Protein AF-0000000077137648 (afdb_homodimer)

Radius of gyration: 41.04 Å; Cα contacts (8 Å, |Δi|>4): 271; chains: 2; bounding box: 39×159×98 Å

InterPro domains:
  IPR019534 Protein of unknown function DUF2452 [PF10504] (13-132)
  IPR019534 Protein of unknown function DUF2452 [PTHR14553] (13-129)

Organism: Leptospira biflexa serovar Patoc (strain Patoc 1 / ATCC 23582 / Paris) (NCBI:txid456481)

Nearest PDB structures (foldseek):
  1yu3-assembly1_A  TM=6.333E-01  e=2.698E+00  Bordetella phage BIP-1
  1yu2-assembly1_A  TM=5.858E-01  e=2.228E+00  Bordetella phage BMP-1
  5oaf-assembly1_F  TM=3.088E-01  e=3.483E+00  Homo sapiens
  5oaf-assembly1_F  TM=3.096E-01  e=4.527E+00  Homo sapiens

Secondary structure (DSSP, 8-state):
------------------S----HHHHHHHHHHHHHHHHHHHHHHHHHHHHHHHHHHHHHHHHHHHHHHHHHHHHSB-SS---BT-EEEEEEETTEEEEESS-TGGGTT--SS-EEEEEEE-TTS-EEEE---S----/----------------S-S----HHHHHHHHHHHHHHHHHHHHHHHHHHHHHHHHHHHHHHHHHHHHHHHHHHHHSB-SS---BT-EEEEEEETTEEEEESS-TGGGTT--SS-EEEEEEE-TTS-EEEE---S----

Structure (mmCIF, N/CA/C/O backbone):
data_AF-0000000077137648-model_v1
#
loop_
_entity.id
_entity.type
_entity.pdbx_description
1 polymer 'DUF2452 domain-containing protein'
#
loop_
_atom_site.group_PDB
_atom_site.id
_atom_site.type_symbol
_atom_site.label_atom_id
_atom_site.label_alt_id
_atom_site.label_comp_id
_atom_site.label_asym_id
_atom_site.label_entity_id
_atom_site.label_seq_id
_atom_site.pdbx_PDB_ins_code
_atom_site.Cartn_x
_atom_site.Cartn_y
_atom_site.Cartn_z
_atom_site.occupancy
_atom_site.B_iso_or_equiv
_atom_site.auth_seq_id
_atom_site.auth_comp_id
_atom_site.auth_asym_id
_atom_site.auth_atom_id
_atom_site.pdbx_PDB_model_num
ATOM 1 N N . MET A 1 1 ? -14.602 -81.938 -50.812 1 33.62 1 MET A N 1
ATOM 2 C CA . MET A 1 1 ? -14.93 -80.5 -51.031 1 33.62 1 MET A CA 1
ATOM 3 C C . MET A 1 1 ? -14.031 -79.625 -50.188 1 33.62 1 MET A C 1
ATOM 5 O O . MET A 1 1 ? -13.828 -79.875 -49 1 33.62 1 MET A O 1
ATOM 9 N N . GLU A 1 2 ? -13.047 -78.875 -50.875 1 38.03 2 GLU A N 1
ATOM 10 C CA . GLU A 1 2 ? -11.938 -78.062 -50.469 1 38.03 2 GLU A CA 1
ATOM 11 C C . GLU A 1 2 ? -12.414 -76.875 -49.625 1 38.03 2 GLU A C 1
ATOM 13 O O . GLU A 1 2 ? -13.43 -76.25 -49.906 1 38.03 2 GLU A O 1
ATOM 18 N N . ASP A 1 3 ? -12.25 -77 -48.312 1 39.81 3 ASP A N 1
ATOM 19 C CA . ASP A 1 3 ? -12.672 -76 -47.312 1 39.81 3 ASP A CA 1
ATOM 20 C C . ASP A 1 3 ? -12.164 -74.625 -47.656 1 39.81 3 ASP A C 1
ATOM 22 O O . ASP A 1 3 ? -10.969 -74.438 -47.906 1 39.81 3 ASP A O 1
ATOM 26 N N . PRO A 1 4 ? -13.016 -73.75 -48.312 1 42.66 4 PRO A N 1
ATOM 27 C CA . PRO A 1 4 ? -12.555 -72.438 -48.75 1 42.66 4 PRO A CA 1
ATOM 28 C C . PRO A 1 4 ? -11.883 -71.625 -47.625 1 42.66 4 PRO A C 1
ATOM 30 O O . PRO A 1 4 ? -12.32 -71.688 -46.469 1 42.66 4 PRO A O 1
ATOM 33 N N . THR A 1 5 ? -10.484 -71.562 -47.594 1 41.56 5 THR A N 1
ATOM 34 C CA . THR A 1 5 ? -9.594 -70.812 -46.75 1 41.56 5 THR A CA 1
ATOM 35 C C . THR A 1 5 ? -10.07 -69.312 -46.656 1 41.56 5 THR A C 1
ATOM 37 O O . THR A 1 5 ? -10.195 -68.625 -47.688 1 41.56 5 THR A O 1
ATOM 40 N N . ILE A 1 6 ? -11.062 -69.062 -45.781 1 44.31 6 ILE A N 1
ATOM 41 C CA . ILE A 1 6 ? -11.539 -67.688 -45.5 1 44.31 6 ILE A CA 1
ATOM 42 C C . ILE A 1 6 ? -10.344 -66.75 -45.344 1 44.31 6 ILE A C 1
ATOM 44 O O . ILE A 1 6 ? -9.469 -67 -44.5 1 44.31 6 ILE A O 1
ATOM 48 N N . PRO A 1 7 ? -9.883 -66.062 -46.438 1 39.88 7 PRO A N 1
ATOM 49 C CA . PRO A 1 7 ? -8.766 -65.125 -46.312 1 39.88 7 PRO A CA 1
ATOM 50 C C . PRO A 1 7 ? -8.977 -64.125 -45.156 1 39.88 7 PRO A C 1
ATOM 52 O O . PRO A 1 7 ? -10.094 -63.688 -44.938 1 39.88 7 PRO A O 1
ATOM 55 N N . HIS A 1 8 ? -8.484 -64.438 -43.969 1 37.66 8 HIS A N 1
ATOM 56 C CA . HIS A 1 8 ? -8.492 -63.5 -42.844 1 37.66 8 HIS A CA 1
ATOM 57 C C . HIS A 1 8 ? -7.918 -62.156 -43.281 1 37.66 8 HIS A C 1
ATOM 59 O O . HIS A 1 8 ? -6.73 -62.062 -43.594 1 37.66 8 HIS A O 1
ATOM 65 N N . HIS A 1 9 ? -8.625 -61.344 -44.094 1 36.28 9 HIS A N 1
ATOM 66 C CA . HIS A 1 9 ? -8.219 -59.969 -44.312 1 36.28 9 HIS A CA 1
ATOM 67 C C . HIS A 1 9 ? -7.859 -59.281 -43.031 1 36.28 9 HIS A C 1
ATOM 69 O O . HIS A 1 9 ? -8.695 -59.156 -42.125 1 36.28 9 HIS A O 1
ATOM 75 N N . SER A 1 10 ? -6.66 -59.594 -42.469 1 35.53 10 SER A N 1
ATOM 76 C CA . SER A 1 10 ? -6.09 -58.75 -41.438 1 35.53 10 SER A CA 1
ATOM 77 C C . SER A 1 10 ? -6.309 -57.281 -41.75 1 35.53 10 SER A C 1
ATOM 79 O O . SER A 1 10 ? -5.836 -56.781 -42.781 1 35.53 10 SER A O 1
ATOM 81 N N . LEU A 1 11 ? -7.559 -56.781 -41.625 1 33.69 11 LEU A N 1
ATOM 82 C CA . LEU A 1 11 ? -7.812 -55.344 -41.625 1 33.69 11 LEU A CA 1
ATOM 83 C C . LEU A 1 11 ? -6.719 -54.594 -40.875 1 33.69 11 LEU A C 1
ATOM 85 O O . LEU A 1 11 ? -6.625 -54.719 -39.656 1 33.69 11 LEU A O 1
ATOM 89 N N . THR A 1 12 ? -5.438 -54.656 -41.375 1 34.19 12 THR A N 1
ATOM 90 C CA . THR A 1 12 ? -4.465 -53.656 -40.906 1 34.19 12 THR A CA 1
ATOM 91 C C . THR A 1 12 ? -5.07 -52.25 -40.938 1 34.19 12 THR A C 1
ATOM 93 O O . THR A 1 12 ? -5.406 -51.719 -42 1 34.19 12 THR A O 1
ATOM 96 N N . TYR A 1 13 ? -6.133 -52 -40.281 1 34.03 13 TYR A N 1
ATOM 97 C CA . TYR A 1 13 ? -6.457 -50.594 -40.031 1 34.03 13 TYR A CA 1
ATOM 98 C C . TYR A 1 13 ? -5.191 -49.75 -39.938 1 34.03 13 TYR A C 1
ATOM 100 O O . TYR A 1 13 ? -4.316 -50.031 -39.125 1 34.03 13 TYR A O 1
ATOM 108 N N . GLY A 1 14 ? -4.57 -49.312 -41.031 1 36.59 14 GLY A N 1
ATOM 109 C CA . GLY A 1 14 ? -3.584 -48.25 -41.062 1 36.59 14 GLY A CA 1
ATOM 110 C C . GLY A 1 14 ? -3.836 -47.156 -40.062 1 36.59 14 GLY A C 1
ATOM 111 O O . GLY A 1 14 ? -4.891 -46.531 -40.062 1 36.59 14 GLY A O 1
ATOM 112 N N . THR A 1 15 ? -3.594 -47.375 -38.781 1 36.53 15 THR A N 1
ATOM 113 C CA . THR A 1 15 ? -3.475 -46.25 -37.875 1 36.53 15 THR A CA 1
ATOM 114 C C . THR A 1 15 ? -2.961 -45 -38.594 1 36.53 15 THR A C 1
ATOM 116 O O . THR A 1 15 ? -1.853 -45 -39.125 1 36.53 15 THR A O 1
ATOM 119 N N . SER A 1 16 ? -3.717 -44.312 -39.375 1 39.09 16 SER A N 1
ATOM 120 C CA . SER A 1 16 ? -3.512 -43 -40 1 39.09 16 SER A CA 1
ATOM 121 C C . SER A 1 16 ? -2.607 -42.125 -39.156 1 39.09 16 SER A C 1
ATOM 123 O O . SER A 1 16 ? -2.891 -41.875 -38 1 39.09 16 SER A O 1
ATOM 125 N N . ARG A 1 17 ? -1.379 -41.969 -39.375 1 40.66 17 ARG A N 1
ATOM 126 C CA . ARG A 1 17 ? -0.202 -41.156 -39.094 1 40.66 17 ARG A CA 1
ATOM 127 C C . ARG A 1 17 ? -0.58 -39.688 -38.906 1 40.66 17 ARG A C 1
ATOM 129 O O . ARG A 1 17 ? 0.286 -38.844 -38.656 1 40.66 17 ARG A O 1
ATOM 136 N N . LEU A 1 18 ? -1.59 -39.125 -39.562 1 37.47 18 LEU A N 1
ATOM 137 C CA . LEU A 1 18 ? -1.664 -37.688 -39.844 1 37.47 18 LEU A CA 1
ATOM 138 C C . LEU A 1 18 ? -1.925 -36.938 -38.562 1 37.47 18 LEU A C 1
ATOM 140 O O . LEU A 1 18 ? -2.281 -35.75 -38.594 1 37.47 18 LEU A O 1
ATOM 144 N N . ALA A 1 19 ? -2.441 -37.531 -37.562 1 44.5 19 ALA A N 1
ATOM 145 C CA . ALA A 1 19 ? -2.627 -36.531 -36.5 1 44.5 19 ALA A CA 1
ATOM 146 C C . ALA A 1 19 ? -1.38 -35.688 -36.344 1 44.5 19 ALA A C 1
ATOM 148 O O . ALA A 1 19 ? -0.267 -36.188 -36.219 1 44.5 19 ALA A O 1
ATOM 149 N N . PRO A 1 20 ? -1.271 -34.469 -36.938 1 46.22 20 PRO A N 1
ATOM 150 C CA . PRO A 1 20 ? -0.075 -33.625 -36.938 1 46.22 20 PRO A CA 1
ATOM 151 C C . PRO A 1 20 ? 0.674 -33.688 -35.594 1 46.22 20 PRO A C 1
ATOM 153 O O . PRO A 1 20 ? 0.071 -33.5 -34.531 1 46.22 20 PRO A O 1
ATOM 156 N N . ALA A 1 21 ? 1.525 -34.719 -35.312 1 52.03 21 ALA A N 1
ATOM 157 C CA . ALA A 1 21 ? 2.465 -34.781 -34.188 1 52.03 21 ALA A CA 1
ATOM 158 C C . ALA A 1 21 ? 2.951 -33.375 -33.812 1 52.03 21 ALA A C 1
ATOM 160 O O . ALA A 1 21 ? 3.455 -32.656 -34.688 1 52.03 21 ALA A O 1
ATOM 161 N N . ILE A 1 22 ? 2.141 -32.625 -33.094 1 58.16 22 ILE A N 1
ATOM 162 C CA . ILE A 1 22 ? 2.797 -31.406 -32.625 1 58.16 22 ILE A CA 1
ATOM 163 C C . ILE A 1 22 ? 4.305 -31.625 -32.531 1 58.16 22 ILE A C 1
ATOM 165 O O . ILE A 1 22 ? 4.766 -32.5 -31.812 1 58.16 22 ILE A O 1
ATOM 169 N N . SER A 1 23 ? 4.988 -31.25 -33.656 1 71.44 23 SER A N 1
ATOM 170 C CA . SER A 1 23 ? 6.441 -31.359 -33.75 1 71.44 23 SER A CA 1
ATOM 171 C C . SER A 1 23 ? 7.105 -30.859 -32.469 1 71.44 23 SER A C 1
ATOM 173 O O . SER A 1 23 ? 6.5 -30.094 -31.703 1 71.44 23 SER A O 1
ATOM 175 N N . LEU A 1 24 ? 8.078 -31.594 -32.031 1 75.31 24 LEU A N 1
ATOM 176 C CA . LEU A 1 24 ? 8.922 -31.156 -30.922 1 75.31 24 LEU A CA 1
ATOM 177 C C . LEU A 1 24 ? 9.164 -29.641 -31 1 75.31 24 LEU A C 1
ATOM 179 O O . LEU A 1 24 ? 9.219 -28.969 -29.984 1 75.31 24 LEU A O 1
ATOM 183 N N . VAL A 1 25 ? 9.219 -29.188 -32.219 1 76.81 25 VAL A N 1
ATOM 184 C CA . VAL A 1 25 ? 9.453 -27.766 -32.438 1 76.81 25 VAL A CA 1
ATOM 185 C C . VAL A 1 25 ? 8.203 -26.969 -32.062 1 76.81 25 VAL A C 1
ATOM 187 O O . VAL A 1 25 ? 8.297 -25.922 -31.406 1 76.81 25 VAL A O 1
ATOM 190 N N . ASP A 1 26 ? 7.051 -27.484 -32.469 1 82 26 ASP A N 1
ATOM 191 C CA . ASP 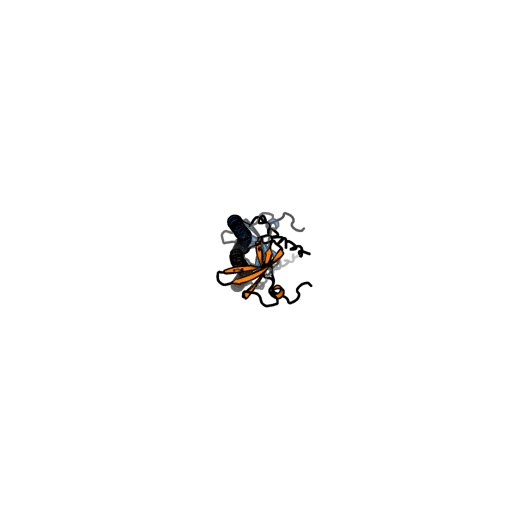A 1 26 ? 5.801 -26.797 -32.125 1 82 26 ASP A CA 1
ATOM 192 C C . ASP A 1 26 ? 5.566 -26.781 -30.625 1 82 26 ASP A C 1
ATOM 194 O O . ASP A 1 26 ? 5.121 -25.766 -30.062 1 82 26 ASP A O 1
ATOM 198 N N . ARG A 1 27 ? 5.922 -27.828 -30.031 1 81.31 27 ARG A N 1
ATOM 199 C CA . ARG A 1 27 ? 5.758 -27.922 -28.578 1 81.31 27 ARG A CA 1
ATOM 200 C C . ARG A 1 27 ? 6.699 -26.953 -27.859 1 81.31 27 ARG A C 1
ATOM 202 O O . ARG A 1 27 ? 6.305 -26.281 -26.906 1 81.31 27 ARG A O 1
ATOM 209 N N . ALA A 1 28 ? 7.938 -26.922 -28.328 1 84.75 28 ALA A N 1
ATOM 210 C CA . ALA A 1 28 ? 8.914 -26 -27.75 1 84.75 28 ALA A CA 1
ATOM 211 C C . ALA A 1 28 ? 8.438 -24.562 -27.875 1 84.75 28 ALA A C 1
ATOM 213 O O . ALA A 1 28 ? 8.586 -23.781 -26.938 1 84.75 28 ALA A O 1
ATOM 214 N N . LYS A 1 29 ? 7.887 -24.219 -28.984 1 86.69 29 LYS A N 1
ATOM 215 C CA . LYS A 1 29 ? 7.371 -22.875 -29.203 1 86.69 29 LYS A CA 1
ATOM 216 C C . LYS A 1 29 ? 6.203 -22.578 -28.266 1 86.69 29 LYS A C 1
ATOM 218 O O . LYS A 1 29 ? 6.09 -21.469 -27.734 1 86.69 29 LYS A O 1
ATOM 223 N N . GLU A 1 30 ? 5.316 -23.547 -28.125 1 84.69 30 GLU A N 1
ATOM 224 C CA . GLU A 1 30 ? 4.176 -23.375 -27.219 1 84.69 30 GLU A CA 1
ATOM 225 C C . GLU A 1 30 ? 4.629 -23.156 -25.781 1 84.69 30 GLU A C 1
ATOM 227 O O . GLU A 1 30 ? 4.086 -22.297 -25.094 1 84.69 30 GLU A O 1
ATOM 232 N N . ILE A 1 31 ? 5.602 -23.906 -25.375 1 87.19 31 ILE A N 1
ATOM 233 C CA . ILE A 1 31 ? 6.137 -23.766 -24.016 1 87.19 31 ILE A CA 1
ATOM 234 C C . ILE A 1 31 ? 6.75 -22.375 -23.844 1 87.19 31 ILE A C 1
ATOM 236 O O . ILE A 1 31 ? 6.539 -21.734 -22.828 1 87.19 31 ILE A O 1
ATOM 240 N N . GLU A 1 32 ? 7.48 -21.938 -24.812 1 90.69 32 GLU A N 1
ATOM 241 C CA . GLU A 1 32 ? 8.102 -20.609 -24.781 1 90.69 32 GLU A CA 1
ATOM 242 C C . GLU A 1 32 ? 7.047 -19.516 -24.672 1 90.69 32 GLU A C 1
ATOM 244 O O . GLU A 1 32 ? 7.195 -18.578 -23.891 1 90.69 32 GLU A O 1
ATOM 249 N N . LEU A 1 33 ? 6.035 -19.688 -25.484 1 90.25 33 LEU A N 1
ATOM 250 C CA . LEU A 1 33 ? 4.957 -18.703 -25.484 1 90.25 33 LEU A CA 1
ATOM 251 C C . LEU A 1 33 ? 4.23 -18.688 -24.141 1 90.25 33 LEU A C 1
ATOM 253 O O . LEU A 1 33 ? 3.865 -17.625 -23.625 1 90.25 33 LEU A O 1
ATOM 257 N N . ALA A 1 34 ? 4.039 -19.797 -23.547 1 92.5 34 ALA A N 1
ATOM 258 C CA . ALA A 1 34 ? 3.379 -19.906 -22.25 1 92.5 34 ALA A CA 1
ATOM 259 C C . ALA A 1 34 ? 4.215 -19.234 -21.156 1 92.5 34 ALA A C 1
ATOM 261 O O . ALA A 1 34 ? 3.688 -18.484 -20.344 1 92.5 34 ALA A O 1
ATOM 262 N N . GLU A 1 35 ? 5.496 -19.5 -21.203 1 92.69 35 GLU A N 1
ATOM 263 C CA . GLU A 1 35 ? 6.402 -18.875 -20.234 1 92.69 35 GLU A CA 1
ATOM 264 C C . GLU A 1 35 ? 6.395 -17.359 -20.375 1 92.69 35 GLU A C 1
ATOM 266 O O . GLU A 1 35 ? 6.371 -16.641 -19.375 1 92.69 35 GLU A O 1
ATOM 271 N N . GLU A 1 36 ? 6.426 -16.938 -21.578 1 95 36 GLU A N 1
ATOM 272 C CA . GLU A 1 36 ? 6.383 -15.5 -21.828 1 95 36 GLU A CA 1
ATOM 273 C C . GLU A 1 36 ? 5.082 -14.891 -21.312 1 95 36 GLU A C 1
ATOM 275 O O . GLU A 1 36 ? 5.082 -13.797 -20.734 1 95 36 GLU A O 1
ATOM 280 N N . SER A 1 37 ? 4.055 -15.602 -21.547 1 95.62 37 SER A N 1
ATOM 281 C CA . SER A 1 37 ? 2.752 -15.133 -21.078 1 95.62 37 SER A CA 1
ATOM 282 C C . SER A 1 37 ? 2.711 -15.016 -19.562 1 95.62 37 SER A C 1
ATOM 284 O O . SER A 1 37 ? 2.268 -14 -19.016 1 95.62 37 SER A O 1
ATOM 286 N N . VAL A 1 38 ? 3.195 -16.016 -18.875 1 96.19 38 VAL A N 1
ATOM 287 C CA . VAL A 1 38 ? 3.248 -16 -17.406 1 96.19 38 VAL A CA 1
ATOM 288 C C . VAL A 1 38 ? 4.105 -14.828 -16.938 1 96.19 38 VAL A C 1
ATOM 290 O O . VAL A 1 38 ? 3.701 -14.07 -16.047 1 96.19 38 VAL A O 1
ATOM 293 N N . LYS A 1 39 ? 5.199 -14.609 -17.547 1 95.81 39 LYS A N 1
ATOM 294 C CA . LYS A 1 39 ? 6.125 -13.555 -17.172 1 95.81 39 LYS A CA 1
ATOM 295 C C . LYS A 1 39 ? 5.5 -12.172 -17.375 1 95.81 39 LYS A C 1
ATOM 297 O O . LYS A 1 39 ? 5.637 -11.289 -16.516 1 95.81 39 LYS A O 1
ATOM 302 N N . LEU A 1 40 ? 4.824 -12.039 -18.5 1 96.94 40 LEU A N 1
ATOM 303 C CA . LEU A 1 40 ? 4.176 -10.773 -18.797 1 96.94 40 LEU A CA 1
ATOM 304 C C . LEU A 1 40 ? 3.098 -10.453 -17.781 1 96.94 40 LEU A C 1
ATOM 306 O O . LEU A 1 40 ? 3.008 -9.32 -17.297 1 96.94 40 LEU A O 1
ATOM 310 N N . HIS A 1 41 ? 2.348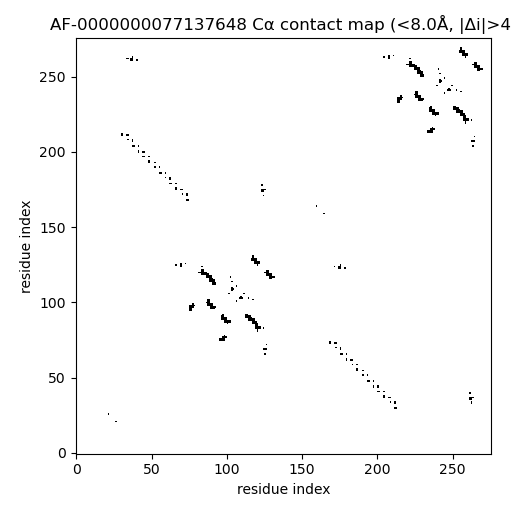 -11.438 -17.391 1 96.31 41 HIS A N 1
ATOM 311 C CA . HIS A 1 41 ? 1.274 -11.227 -16.438 1 96.31 41 HIS A CA 1
ATOM 312 C C . HIS A 1 41 ? 1.833 -10.922 -15.047 1 96.31 41 HIS A C 1
ATOM 314 O O . HIS A 1 41 ? 1.33 -10.039 -14.352 1 96.31 41 HIS A O 1
ATOM 320 N N . VAL A 1 42 ? 2.871 -11.625 -14.68 1 97.31 42 VAL A N 1
ATOM 321 C CA . VAL A 1 42 ? 3.541 -11.375 -13.406 1 97.31 42 VAL A CA 1
ATOM 322 C C . VAL A 1 42 ? 4.086 -9.953 -13.375 1 97.31 42 VAL A C 1
ATOM 324 O O . VAL A 1 42 ? 3.924 -9.234 -12.383 1 97.31 42 VAL A O 1
ATOM 327 N N . HIS A 1 43 ? 4.699 -9.594 -14.484 1 97.62 43 HIS A N 1
ATOM 328 C CA . HIS A 1 43 ? 5.219 -8.242 -14.602 1 97.62 43 HIS A CA 1
ATOM 329 C C . HIS A 1 43 ? 4.117 -7.207 -14.398 1 97.62 43 HIS A C 1
ATOM 331 O O . HIS A 1 43 ? 4.305 -6.223 -13.68 1 97.62 43 HIS A O 1
ATOM 337 N N . GLY A 1 44 ? 3.002 -7.5 -15.023 1 98.06 44 GLY A N 1
ATOM 338 C CA . GLY A 1 44 ? 1.875 -6.598 -14.867 1 98.06 44 GLY A CA 1
ATOM 339 C C . GLY A 1 44 ? 1.412 -6.465 -13.43 1 98.06 44 GLY A C 1
ATOM 340 O O . GLY A 1 44 ? 1.188 -5.352 -12.945 1 98.06 44 GLY A O 1
ATOM 341 N N . LYS A 1 45 ? 1.353 -7.508 -12.727 1 97.94 45 LYS A N 1
ATOM 342 C CA . LYS A 1 45 ? 0.919 -7.508 -11.328 1 97.94 45 LYS A CA 1
ATOM 343 C C . LYS A 1 45 ? 1.936 -6.801 -10.438 1 97.94 45 LYS A C 1
ATOM 345 O O . LYS A 1 45 ? 1.562 -6.023 -9.555 1 97.94 45 LYS A O 1
ATOM 350 N N . LEU A 1 46 ? 3.197 -7.094 -10.695 1 98.5 46 LEU A N 1
ATOM 351 C CA . LEU A 1 46 ? 4.254 -6.5 -9.891 1 98.5 46 LEU A CA 1
ATOM 352 C C . LEU A 1 46 ? 4.344 -4.996 -10.125 1 98.5 46 LEU A C 1
ATOM 354 O O . LEU A 1 46 ? 4.66 -4.238 -9.203 1 98.5 46 LEU A O 1
ATOM 358 N N . GLU A 1 47 ? 4.027 -4.551 -11.328 1 98.62 47 GLU A N 1
ATOM 359 C CA . GLU A 1 47 ? 4.004 -3.123 -11.633 1 98.62 47 GLU A CA 1
ATOM 360 C C . GLU A 1 47 ? 2.906 -2.408 -10.844 1 98.62 47 GLU A C 1
ATOM 362 O O . GLU A 1 47 ? 3.123 -1.31 -10.328 1 98.62 47 GLU A O 1
ATOM 367 N N . VAL A 1 48 ? 1.785 -2.988 -10.758 1 98.56 48 VAL A N 1
ATOM 368 C CA . VAL A 1 48 ? 0.672 -2.432 -10 1 98.56 48 VAL A CA 1
ATOM 369 C C . VAL A 1 48 ? 1.064 -2.307 -8.523 1 98.56 48 VAL A C 1
ATOM 371 O O . VAL A 1 48 ? 0.859 -1.26 -7.91 1 98.56 48 VAL A O 1
ATOM 374 N N . ILE A 1 49 ? 1.699 -3.324 -8 1 98.75 49 ILE A N 1
ATOM 375 C CA . ILE A 1 49 ? 2.113 -3.334 -6.602 1 98.75 49 ILE A CA 1
ATOM 376 C C . ILE A 1 49 ? 3.164 -2.252 -6.367 1 98.75 49 ILE A C 1
ATOM 378 O O . ILE A 1 49 ? 3.121 -1.544 -5.359 1 98.75 49 ILE A O 1
ATOM 382 N N . ALA A 1 50 ? 4.059 -2.07 -7.301 1 98.75 50 ALA A N 1
ATOM 383 C CA . ALA A 1 50 ? 5.094 -1.042 -7.199 1 98.75 50 ALA A CA 1
ATOM 384 C C . ALA A 1 50 ? 4.477 0.353 -7.164 1 98.75 50 ALA A C 1
ATOM 386 O O . ALA A 1 50 ? 4.906 1.209 -6.387 1 98.75 50 ALA A O 1
ATOM 387 N N . LYS A 1 51 ? 3.494 0.564 -7.969 1 98.75 51 LYS A N 1
ATOM 388 C CA . LYS A 1 51 ? 2.793 1.845 -7.992 1 98.75 51 LYS A CA 1
ATOM 389 C C . LYS A 1 51 ? 2.07 2.1 -6.672 1 98.75 51 LYS A C 1
ATOM 391 O O . LYS A 1 51 ? 2.072 3.223 -6.164 1 98.75 51 LYS A O 1
ATOM 396 N N . GLN A 1 52 ? 1.487 1.039 -6.203 1 98.69 52 GLN A N 1
ATOM 397 C CA . GLN A 1 52 ? 0.786 1.145 -4.926 1 98.69 52 GLN A CA 1
ATOM 398 C C . GLN A 1 52 ? 1.749 1.492 -3.797 1 98.69 52 GLN A C 1
ATOM 400 O O . GLN A 1 52 ? 1.446 2.342 -2.955 1 98.69 52 GLN A O 1
ATOM 405 N N . ILE A 1 53 ? 2.859 0.866 -3.764 1 98.88 53 ILE A N 1
ATOM 406 C CA . ILE A 1 53 ? 3.852 1.128 -2.729 1 98.88 53 ILE A CA 1
ATOM 407 C C . ILE A 1 53 ? 4.336 2.572 -2.832 1 98.88 53 ILE A C 1
ATOM 409 O O . ILE A 1 53 ? 4.492 3.256 -1.816 1 98.88 53 ILE A O 1
ATOM 413 N N . ARG A 1 54 ? 4.551 3.086 -3.977 1 98.69 54 ARG A N 1
ATOM 414 C CA . ARG A 1 54 ? 4.969 4.469 -4.195 1 98.69 54 ARG A CA 1
ATOM 415 C C . ARG A 1 54 ? 3.922 5.445 -3.672 1 98.69 54 ARG A C 1
ATOM 417 O O . ARG A 1 54 ? 4.262 6.453 -3.047 1 98.69 54 ARG A O 1
ATOM 424 N N . ALA A 1 55 ? 2.709 5.133 -3.922 1 98.81 55 ALA A N 1
ATOM 425 C CA . ALA A 1 55 ? 1.623 5.984 -3.439 1 98.81 55 ALA A CA 1
ATOM 426 C C . ALA A 1 55 ? 1.603 6.035 -1.915 1 98.81 55 ALA A C 1
ATOM 428 O O . ALA A 1 55 ? 1.399 7.102 -1.328 1 98.81 55 ALA A O 1
ATOM 429 N N . LEU A 1 56 ? 1.848 4.859 -1.326 1 98.75 56 LEU A N 1
ATOM 430 C CA . LEU A 1 56 ? 1.882 4.793 0.13 1 98.75 56 LEU A CA 1
ATOM 431 C C . LEU A 1 56 ? 3.061 5.59 0.683 1 98.75 56 LEU A C 1
ATOM 433 O O . LEU A 1 56 ? 2.938 6.25 1.717 1 98.75 56 LEU A O 1
ATOM 437 N N . LYS A 1 57 ? 4.133 5.574 0.032 1 98.69 57 LYS A N 1
ATOM 438 C CA . LYS A 1 57 ? 5.309 6.336 0.442 1 98.69 57 LYS A CA 1
ATOM 439 C C . LYS A 1 57 ? 5.055 7.836 0.34 1 98.69 57 LYS A C 1
ATOM 441 O O . LYS A 1 57 ? 5.453 8.602 1.221 1 98.69 57 LYS A O 1
ATOM 446 N N . GLU A 1 58 ? 4.418 8.273 -0.713 1 98.75 58 GLU A N 1
ATOM 447 C CA . GLU A 1 58 ? 4.059 9.672 -0.876 1 98.75 58 GLU A CA 1
ATOM 448 C C . GLU A 1 58 ? 3.105 10.133 0.223 1 98.75 58 GLU A C 1
ATOM 450 O O . GLU A 1 58 ? 3.242 11.242 0.751 1 98.75 58 GLU A O 1
ATOM 455 N N . GLU A 1 59 ? 2.178 9.305 0.525 1 98.56 59 GLU A N 1
ATOM 456 C CA . GLU A 1 59 ? 1.259 9.602 1.621 1 98.56 59 GLU A CA 1
ATOM 457 C C . GLU A 1 59 ? 2.012 9.789 2.936 1 98.56 59 GLU A C 1
ATOM 459 O O . GLU A 1 59 ? 1.729 10.727 3.688 1 98.56 59 GLU A O 1
ATOM 464 N N . ALA A 1 60 ? 2.953 8.93 3.256 1 98.75 60 ALA A N 1
ATOM 465 C CA . ALA A 1 60 ? 3.758 9.031 4.473 1 98.75 60 ALA A CA 1
ATOM 466 C C . ALA A 1 60 ? 4.527 10.344 4.516 1 98.75 60 ALA A C 1
ATOM 468 O O . ALA A 1 60 ? 4.609 10.992 5.562 1 98.75 60 ALA A O 1
ATOM 469 N N . GLU A 1 61 ? 5.047 10.711 3.381 1 98.62 61 GLU A N 1
ATOM 470 C CA . GLU A 1 61 ? 5.785 11.969 3.283 1 98.62 61 GLU A CA 1
ATOM 471 C C . GLU A 1 61 ? 4.879 13.164 3.561 1 98.62 61 GLU A C 1
ATOM 473 O O . GLU A 1 61 ? 5.273 14.094 4.262 1 98.62 61 GLU A O 1
ATOM 478 N N . LEU A 1 62 ? 3.719 13.102 3.021 1 98.19 62 LEU A N 1
ATOM 479 C CA . LEU A 1 62 ? 2.76 14.18 3.244 1 98.19 62 LEU A CA 1
ATOM 480 C C . LEU A 1 62 ? 2.369 14.266 4.715 1 98.19 62 LEU A C 1
ATOM 482 O O . LEU A 1 62 ? 2.23 15.359 5.262 1 98.19 62 LEU A O 1
ATOM 486 N N . ILE A 1 63 ? 2.223 13.156 5.344 1 98.19 63 ILE A N 1
ATOM 487 C CA . ILE A 1 63 ? 1.896 13.102 6.766 1 98.19 63 ILE A CA 1
ATOM 488 C C . ILE A 1 63 ? 3.01 13.758 7.578 1 98.19 63 ILE A C 1
ATOM 490 O O . ILE A 1 63 ? 2.738 14.547 8.484 1 98.19 63 ILE A O 1
ATOM 494 N N . LEU A 1 64 ? 4.203 13.43 7.23 1 98.06 64 LEU A N 1
ATOM 495 C CA . LEU A 1 64 ? 5.359 13.969 7.938 1 98.06 64 LEU A CA 1
ATOM 496 C C . LEU A 1 64 ? 5.465 15.477 7.727 1 98.06 64 LEU A C 1
ATOM 498 O O . LEU A 1 64 ? 5.758 16.219 8.664 1 98.06 64 LEU A O 1
ATOM 502 N N . GLN A 1 65 ? 5.211 15.922 6.527 1 98.06 65 GLN A N 1
ATOM 503 C CA . GLN A 1 65 ? 5.25 17.344 6.219 1 98.06 65 GLN A CA 1
ATOM 504 C C . GLN A 1 65 ? 4.18 18.109 6.996 1 98.06 65 GLN A C 1
ATOM 506 O O . GLN A 1 65 ? 4.453 19.172 7.555 1 98.06 65 GLN A O 1
ATOM 511 N N . GLN A 1 66 ? 3.031 17.547 7.027 1 97.25 66 GLN A N 1
ATOM 512 C CA . GLN A 1 66 ? 1.949 18.156 7.785 1 97.25 66 GLN A CA 1
ATOM 513 C C . GLN A 1 66 ? 2.285 18.219 9.273 1 97.25 66 GLN A C 1
ATOM 515 O O . GLN A 1 66 ? 2.02 19.219 9.938 1 97.25 66 GLN A O 1
ATOM 520 N N . ALA A 1 67 ? 2.846 17.203 9.758 1 97.56 67 ALA A N 1
ATOM 521 C CA . ALA A 1 67 ? 3.219 17.172 11.172 1 97.56 67 ALA A CA 1
ATOM 522 C C . ALA A 1 67 ? 4.234 18.266 11.492 1 97.56 67 ALA A C 1
ATOM 524 O O . ALA A 1 67 ? 4.16 18.906 12.547 1 97.56 67 ALA A O 1
ATOM 525 N N . GLU A 1 68 ? 5.168 18.469 10.648 1 97.06 68 GLU A N 1
ATOM 526 C CA . GLU A 1 68 ? 6.16 19.516 10.828 1 97.06 68 GLU A CA 1
ATOM 527 C C . GLU A 1 68 ? 5.504 20.891 10.883 1 97.06 68 GLU A C 1
ATOM 529 O O . GLU A 1 68 ? 5.84 21.719 11.734 1 97.06 68 GLU A O 1
ATOM 534 N N . LYS A 1 69 ? 4.602 21.109 9.977 1 96.88 69 LYS A N 1
ATOM 535 C CA . LYS A 1 69 ? 3.854 22.359 9.977 1 96.88 69 LYS A CA 1
ATOM 536 C C . LYS A 1 69 ? 3.064 22.531 11.273 1 96.88 69 LYS A C 1
ATOM 538 O O . LYS A 1 69 ? 3.041 23.609 11.859 1 96.88 69 LYS A O 1
ATOM 543 N N . ASP A 1 70 ? 2.438 21.484 11.703 1 97.38 70 ASP A N 1
ATOM 544 C CA . ASP A 1 70 ? 1.669 21.516 12.945 1 97.38 70 ASP A CA 1
ATOM 545 C C . ASP A 1 70 ? 2.553 21.891 14.133 1 97.38 70 ASP A C 1
ATOM 547 O O . ASP A 1 70 ? 2.166 22.703 14.961 1 97.38 70 ASP A O 1
ATOM 551 N N . ILE A 1 71 ? 3.715 21.281 14.188 1 95.56 71 ILE A N 1
ATOM 552 C CA . ILE A 1 71 ? 4.641 21.547 15.281 1 95.56 71 ILE A CA 1
ATOM 553 C C . ILE A 1 71 ? 5.09 23.016 15.234 1 95.56 71 ILE A C 1
ATOM 555 O O . ILE A 1 71 ? 5.152 23.688 16.266 1 95.56 71 ILE A O 1
ATOM 559 N N . GLU A 1 72 ? 5.34 23.5 14.109 1 95.25 72 GLU A N 1
ATOM 560 C CA . GLU A 1 72 ? 5.719 24.906 13.945 1 95.25 72 GLU A CA 1
ATOM 561 C C . GLU A 1 72 ? 4.598 25.828 14.391 1 95.25 72 GLU A C 1
ATOM 563 O O . GLU A 1 72 ? 4.848 26.844 15.062 1 95.25 72 GLU A O 1
ATOM 568 N N . LEU A 1 73 ? 3.422 25.484 14.023 1 96.69 73 LEU A N 1
ATOM 569 C CA . LEU A 1 73 ? 2.275 26.312 14.398 1 96.69 73 LEU A CA 1
ATOM 570 C C . LEU A 1 73 ? 2.072 26.297 15.914 1 96.69 73 LEU A C 1
ATOM 572 O O . LEU A 1 73 ? 1.683 27.312 16.5 1 96.69 73 LEU A O 1
ATOM 576 N N . HIS A 1 74 ? 2.365 25.234 16.547 1 95 74 HIS A N 1
ATOM 577 C CA . HIS A 1 74 ? 2.23 25.156 18 1 95 74 HIS A CA 1
ATOM 578 C C . HIS A 1 74 ? 3.309 25.984 18.688 1 95 74 HIS A C 1
ATOM 580 O O . HIS A 1 74 ? 3.146 26.375 19.844 1 95 74 HIS A O 1
ATOM 586 N N . LYS A 1 75 ? 4.387 26.266 18.016 1 92.69 75 LYS A N 1
ATOM 587 C CA . LYS A 1 75 ? 5.477 27.047 18.578 1 92.69 75 LYS A CA 1
ATOM 588 C C . LYS A 1 75 ? 5.184 28.547 18.484 1 92.69 75 LYS A C 1
ATOM 590 O O . LYS A 1 75 ? 5.82 29.359 19.172 1 92.69 75 LYS A O 1
ATOM 595 N N . ALA A 1 76 ? 4.238 28.906 17.609 1 94.94 76 ALA A N 1
ATOM 596 C CA . ALA A 1 76 ? 3.863 30.312 17.484 1 94.94 76 ALA A CA 1
ATOM 597 C C . ALA A 1 76 ? 3.305 30.844 18.797 1 94.94 76 ALA A C 1
ATOM 599 O O . ALA A 1 76 ? 2.627 30.109 19.531 1 94.94 76 ALA A O 1
ATOM 600 N N . LYS A 1 77 ? 3.633 32.062 19.109 1 92.69 77 LYS A N 1
ATOM 601 C CA . LYS A 1 77 ? 3.123 32.688 20.328 1 92.69 77 LYS A CA 1
ATOM 602 C C . LYS A 1 77 ? 1.597 32.75 20.328 1 92.69 77 LYS A C 1
ATOM 604 O O . LYS A 1 77 ? 0.981 32.969 19.281 1 92.69 77 LYS A O 1
ATOM 609 N N . CYS A 1 78 ? 1.101 32.469 21.5 1 92.88 78 CYS A N 1
ATOM 610 C CA . CYS A 1 78 ? -0.35 32.469 21.656 1 92.88 78 CYS A CA 1
ATOM 611 C C . CYS A 1 78 ? -0.747 32.812 23.094 1 92.88 78 CYS A C 1
ATOM 613 O O . CYS A 1 78 ? -0.312 32.156 24.047 1 92.88 78 CYS A O 1
ATOM 615 N N . GLN A 1 79 ? -1.589 33.75 23.25 1 88.81 79 GLN A N 1
ATOM 616 C CA . GLN A 1 79 ? -1.94 34.25 24.578 1 88.81 79 GLN A CA 1
ATOM 617 C C . GLN A 1 79 ? -3.275 33.688 25.047 1 88.81 79 GLN A C 1
ATOM 619 O O . GLN A 1 79 ? -3.795 34.125 26.094 1 88.81 79 GLN A O 1
ATOM 624 N N . PHE A 1 80 ? -3.848 32.812 24.344 1 89.25 80 PHE A N 1
ATOM 625 C CA . PHE A 1 80 ? -5.094 32.156 24.719 1 89.25 80 PHE A CA 1
ATOM 626 C C . PHE A 1 80 ? -4.973 30.625 24.578 1 89.25 80 PHE A C 1
ATOM 628 O O . PHE A 1 80 ? -4.008 30.125 24 1 89.25 80 PHE A O 1
ATOM 635 N N . GLU A 1 81 ? -5.922 29.969 25.156 1 87 81 GLU A N 1
ATOM 636 C CA . GLU A 1 81 ? -5.992 28.516 25 1 87 81 GLU A CA 1
ATOM 637 C C . GLU A 1 81 ? -6.664 28.141 23.672 1 87 81 GLU A C 1
ATOM 639 O O . GLU A 1 81 ? -7.812 28.516 23.438 1 87 81 GLU A O 1
ATOM 644 N N . LYS A 1 82 ? -5.91 27.453 22.922 1 90.31 82 LYS A N 1
ATOM 645 C CA . LYS A 1 82 ? -6.469 27 21.656 1 90.31 82 LYS A CA 1
ATOM 646 C C . LYS A 1 82 ? -7.496 25.891 21.875 1 90.31 82 LYS A C 1
ATOM 648 O O . LYS A 1 82 ? -7.266 24.969 22.672 1 90.31 82 LYS A O 1
ATOM 653 N N . LYS A 1 83 ? -8.57 25.969 21.156 1 92.25 83 LYS A N 1
ATOM 654 C CA . LYS A 1 83 ? -9.609 24.953 21.266 1 92.25 83 LYS A CA 1
ATOM 655 C C . LYS A 1 83 ? -9.922 24.328 19.922 1 92.25 83 LYS A C 1
ATOM 657 O O . LYS A 1 83 ? -9.93 25.016 18.891 1 92.25 83 LYS A O 1
ATOM 662 N N . PRO A 1 84 ? -10.203 23 19.953 1 95.06 84 PRO A N 1
ATOM 663 C CA . PRO A 1 84 ? -10.578 22.359 18.688 1 95.06 84 PRO A CA 1
ATOM 664 C C . PRO A 1 84 ? -11.773 23.031 18.016 1 95.06 84 PRO A C 1
ATOM 666 O O . PRO A 1 84 ? -12.75 23.375 18.688 1 95.06 84 PRO A O 1
ATOM 669 N N . GLY A 1 85 ? -11.664 23.25 16.734 1 95 85 GLY A N 1
ATOM 670 C CA . GLY A 1 85 ? -12.758 23.812 15.961 1 95 85 GLY A CA 1
ATOM 671 C C . GLY A 1 85 ? -12.742 25.328 15.922 1 95 85 GLY A C 1
ATOM 672 O O . GLY A 1 85 ? -13.43 25.938 15.094 1 95 85 GLY A O 1
ATOM 673 N N . GLN A 1 86 ? -12.008 25.953 16.828 1 93.94 86 GLN A N 1
ATOM 674 C CA . GLN A 1 86 ? -11.922 27.406 16.891 1 93.94 86 GLN A CA 1
ATOM 675 C C . GLN A 1 86 ? -11.078 27.969 15.742 1 93.94 86 GLN A C 1
ATOM 677 O O . GLN A 1 86 ? -10.031 27.406 15.406 1 93.94 86 GLN A O 1
ATOM 682 N N . PHE A 1 87 ? -11.578 29 15.18 1 95.62 87 PHE A N 1
ATOM 683 C CA . PHE A 1 87 ? -10.805 29.656 14.141 1 95.62 87 PHE A CA 1
ATOM 684 C C . PHE A 1 87 ? -9.766 30.594 14.75 1 95.62 87 PHE A C 1
ATOM 686 O O . PHE A 1 87 ? -10.094 31.438 15.586 1 95.62 87 PHE A O 1
ATOM 693 N N . ILE A 1 88 ? -8.648 30.375 14.297 1 96.81 88 ILE A N 1
ATOM 694 C CA . ILE A 1 88 ? -7.547 31.219 14.766 1 96.81 88 ILE A CA 1
ATOM 695 C C . ILE A 1 88 ? -6.734 31.719 13.57 1 96.81 88 ILE A C 1
ATOM 697 O O . ILE A 1 88 ? -6.719 31.078 12.516 1 96.81 88 ILE A O 1
ATOM 701 N N . TYR A 1 89 ? -6.062 32.844 13.742 1 97.69 89 TYR A N 1
ATOM 702 C CA . TYR A 1 89 ? -5.41 33.531 12.633 1 97.69 89 TYR A CA 1
ATOM 703 C C . TYR A 1 89 ? -3.945 33.812 12.945 1 97.69 89 TYR A C 1
ATOM 705 O O . TYR A 1 89 ? -3.623 34.344 14.008 1 97.69 89 TYR A O 1
ATOM 713 N N . LEU A 1 90 ? -3.119 33.438 12.008 1 97.88 90 LEU A N 1
ATOM 714 C CA . LEU A 1 90 ? -1.678 33.594 12.195 1 97.88 90 LEU A CA 1
ATOM 715 C C . LEU A 1 90 ? -1.171 34.875 11.578 1 97.88 90 LEU A C 1
ATOM 717 O O . LEU A 1 90 ? -1.479 35.188 10.43 1 97.88 90 LEU A O 1
ATOM 721 N N . TYR A 1 91 ? -0.423 35.625 12.391 1 97.81 91 TYR A N 1
ATOM 722 C CA . TYR A 1 91 ? 0.215 36.844 11.945 1 97.81 91 TYR A CA 1
ATOM 723 C C . TYR A 1 91 ? 1.72 36.812 12.18 1 97.81 91 TYR A C 1
ATOM 725 O O . TYR A 1 91 ? 2.188 36.156 13.109 1 97.81 91 TYR A O 1
ATOM 733 N N . GLY A 1 92 ? 2.424 37.469 11.273 1 97.5 92 GLY A N 1
ATOM 734 C CA . GLY A 1 92 ? 3.871 37.531 11.406 1 97.5 92 GLY A CA 1
ATOM 735 C C . GLY A 1 92 ? 4.371 38.844 11.953 1 97.5 92 GLY A C 1
ATOM 736 O O . GLY A 1 92 ? 3.914 39.906 11.531 1 97.5 92 GLY A O 1
ATOM 737 N N . LYS A 1 93 ? 5.273 38.75 12.953 1 94.62 93 LYS A N 1
ATOM 738 C CA . LYS A 1 93 ? 5.898 39.969 13.461 1 94.62 93 LYS A CA 1
ATOM 739 C C . LYS A 1 93 ? 7.398 39.75 13.664 1 94.62 93 LYS A C 1
ATOM 741 O O . LYS A 1 93 ? 7.906 38.656 13.547 1 94.62 93 LYS A O 1
ATOM 746 N N . GLU A 1 94 ? 8.258 40.938 13.742 1 91.75 94 GLU A N 1
ATOM 747 C CA . GLU A 1 94 ? 9.711 40.875 13.875 1 91.75 94 GLU A CA 1
ATOM 748 C C . GLU A 1 94 ? 10.125 39.938 14.992 1 91.75 94 GLU A C 1
ATOM 750 O O . GLU A 1 94 ? 11.102 39.188 14.859 1 91.75 94 GLU A O 1
ATOM 755 N N . GLY A 1 95 ? 9.43 39.312 15.898 1 90.69 95 GLY A N 1
ATOM 756 C CA . GLY A 1 95 ? 9.688 38.438 17.031 1 90.69 95 GLY A CA 1
ATOM 757 C C . GLY A 1 95 ? 9.102 37.031 16.844 1 90.69 95 GLY A C 1
ATOM 758 O O . GLY A 1 95 ? 9.242 36.188 17.719 1 90.69 95 GLY A O 1
ATOM 759 N N . GLY A 1 96 ? 8.602 36.875 15.781 1 94.56 96 GLY A N 1
ATOM 760 C CA . GLY A 1 96 ? 8.016 35.562 15.531 1 94.56 96 GLY A CA 1
ATOM 761 C C . GLY A 1 96 ? 6.535 35.625 15.211 1 94.56 96 GLY A C 1
ATOM 762 O O . GLY A 1 96 ? 5.895 36.656 15.398 1 94.56 96 GLY A O 1
ATOM 763 N N . ASP A 1 97 ? 6.023 34.531 14.828 1 96.75 97 ASP A N 1
ATOM 764 C CA . ASP A 1 97 ? 4.609 34.406 14.492 1 96.75 97 ASP A CA 1
ATOM 765 C C . ASP A 1 97 ? 3.752 34.312 15.75 1 96.75 97 ASP A C 1
ATOM 767 O O . ASP A 1 97 ? 4.234 33.906 16.812 1 96.75 97 ASP A O 1
ATOM 771 N N . TYR A 1 98 ? 2.582 34.812 15.625 1 96.38 98 TYR A N 1
ATOM 772 C CA . TYR A 1 98 ? 1.652 34.688 16.734 1 96.38 98 TYR A CA 1
ATOM 773 C C . TYR A 1 98 ? 0.234 34.438 16.25 1 96.38 98 TYR A C 1
ATOM 775 O O . TYR A 1 98 ? -0.125 34.844 15.141 1 96.38 98 TYR A O 1
ATOM 783 N N . PHE A 1 99 ? -0.525 33.844 17.109 1 96.38 99 PHE A N 1
ATOM 784 C CA . PHE A 1 99 ? -1.932 33.594 16.797 1 96.38 99 PHE A CA 1
ATOM 785 C C . PHE A 1 99 ? -2.811 34.688 17.422 1 96.38 99 PHE A C 1
ATOM 787 O O . PHE A 1 99 ? -2.537 35.156 18.531 1 96.38 99 PHE A O 1
ATOM 794 N N . SER A 1 100 ? -3.836 35.031 16.672 1 96.31 100 SER A N 1
ATOM 795 C CA . SER A 1 100 ? -4.875 35.969 17.109 1 96.31 100 SER A CA 1
ATOM 796 C C . SER A 1 100 ? -6.266 35.375 16.859 1 96.31 100 SER A C 1
ATOM 798 O O . SER A 1 100 ? -6.457 34.594 15.922 1 96.31 100 SER A O 1
ATOM 800 N N . LEU A 1 101 ? -7.219 35.781 17.688 1 96.31 101 LEU A N 1
ATOM 801 C CA . LEU A 1 101 ? -8.617 35.438 17.453 1 96.31 101 LEU A CA 1
ATOM 802 C C . LEU A 1 101 ? -9.242 36.375 16.406 1 96.31 101 LEU A C 1
ATOM 804 O O . LEU A 1 101 ? -10.32 36.094 15.883 1 96.31 101 LEU A O 1
ATOM 808 N N . LEU A 1 102 ? -8.57 37.406 16.109 1 95.94 102 LEU A N 1
ATOM 809 C CA . LEU A 1 102 ? -9.125 38.375 15.195 1 95.94 102 LEU A CA 1
ATOM 810 C C . LEU A 1 102 ? -8.688 38.125 13.766 1 95.94 102 LEU A C 1
ATOM 812 O O . LEU A 1 102 ? -7.492 37.969 13.5 1 95.94 102 LEU A O 1
ATOM 816 N N . SER A 1 103 ? -9.68 38.125 12.922 1 96.06 103 SER A N 1
ATOM 817 C CA . SER A 1 103 ? -9.406 37.969 11.5 1 96.06 103 SER A CA 1
ATOM 818 C C . SER A 1 103 ? -8.906 39.281 10.898 1 96.06 103 SER A C 1
ATOM 820 O O . SER A 1 103 ? -9.031 40.344 11.523 1 96.06 103 SER A O 1
ATOM 822 N N . PRO A 1 104 ? -8.336 39.188 9.664 1 95.62 104 PRO A N 1
ATOM 823 C CA . PRO A 1 104 ? -7.949 40.438 9.008 1 95.62 104 PRO A CA 1
ATOM 824 C C . PRO A 1 104 ? -9.117 41.406 8.852 1 95.62 104 PRO A C 1
ATOM 826 O O . PRO A 1 104 ? -8.945 42.594 9.008 1 95.62 104 PRO A O 1
ATOM 829 N N . ARG A 1 105 ? -10.227 40.875 8.586 1 94.44 105 ARG A N 1
ATOM 830 C CA . ARG A 1 105 ? -11.414 41.719 8.43 1 94.44 105 ARG A CA 1
ATOM 831 C C . ARG A 1 105 ? -11.75 42.438 9.727 1 94.44 105 ARG A C 1
ATOM 833 O O . ARG A 1 105 ? -12.117 43.625 9.711 1 94.44 105 ARG A O 1
ATOM 840 N N . GLU A 1 106 ? -11.562 41.719 10.797 1 95.81 106 GLU A N 1
ATOM 841 C CA . GLU A 1 106 ? -11.898 42.281 12.102 1 95.81 106 GLU A CA 1
ATOM 842 C C . GLU A 1 106 ? -10.883 43.312 12.547 1 95.81 106 GLU A C 1
ATOM 844 O O . GLU A 1 106 ? -11.133 44.094 13.484 1 95.81 106 GLU A O 1
ATOM 849 N N . TRP A 1 107 ? -9.844 43.438 11.75 1 94.69 107 TRP A N 1
ATOM 850 C CA . TRP A 1 107 ? -8.875 44.5 11.938 1 94.69 107 TRP A CA 1
ATOM 851 C C . TRP A 1 107 ? -9.188 45.688 11.031 1 94.69 107 TRP A C 1
ATOM 853 O O . TRP A 1 107 ? -8.344 46.562 10.828 1 94.69 107 TRP A O 1
ATOM 863 N N . GLY A 1 108 ? -10.32 45.594 10.359 1 92.81 108 GLY A N 1
ATOM 864 C CA . GLY A 1 108 ? -10.68 46.656 9.406 1 92.81 108 GLY A CA 1
ATOM 865 C C . GLY A 1 108 ? -9.906 46.531 8.102 1 92.81 108 GLY A C 1
ATOM 866 O O . GLY A 1 108 ? -9.648 47.562 7.449 1 92.81 108 GLY A O 1
ATOM 867 N N . GLY A 1 109 ? -9.469 45.375 7.887 1 92.19 109 GLY A N 1
ATOM 868 C CA . GLY A 1 109 ? -8.727 45.156 6.66 1 92.19 109 GLY A CA 1
ATOM 869 C C . GLY A 1 109 ? -7.254 45.5 6.777 1 92.19 109 GLY A C 1
ATOM 870 O O . GLY A 1 109 ? -6.492 45.344 5.824 1 92.19 109 GLY A O 1
ATOM 871 N N . ASN A 1 110 ? -6.887 46.062 7.883 1 93.94 110 ASN A N 1
ATOM 872 C CA . ASN A 1 110 ? -5.508 46.5 8.094 1 93.94 110 ASN A CA 1
ATOM 873 C C . ASN A 1 110 ? -4.934 45.938 9.391 1 93.94 110 ASN A C 1
ATOM 875 O O . ASN A 1 110 ? -4.727 46.688 10.352 1 93.94 110 ASN A O 1
ATOM 879 N N . PRO A 1 111 ? -4.609 44.719 9.391 1 95.88 111 PRO A N 1
ATOM 880 C CA . PRO A 1 111 ? -4.012 44.156 10.609 1 95.88 111 PRO A CA 1
ATOM 881 C C . PRO A 1 111 ? -2.65 44.75 10.93 1 95.88 111 PRO A C 1
ATOM 883 O O . PRO A 1 111 ? -1.974 45.281 10.039 1 95.88 111 PRO A O 1
ATOM 886 N N . PRO A 1 112 ? -2.311 44.719 12.18 1 95.56 112 PRO A N 1
ATOM 887 C CA . PRO A 1 112 ? -1.055 45.312 12.609 1 95.56 112 PRO A CA 1
ATOM 888 C C . PRO A 1 112 ? 0.174 44.625 12.031 1 95.56 112 PRO A C 1
ATOM 890 O O . PRO A 1 112 ? 1.244 45.219 11.93 1 95.56 112 PRO A O 1
ATOM 893 N N . HIS A 1 113 ? 0.049 43.344 11.727 1 97.69 113 HIS A N 1
ATOM 894 C CA . HIS A 1 113 ? 1.135 42.562 11.164 1 97.69 113 HIS A CA 1
ATOM 895 C C . HIS A 1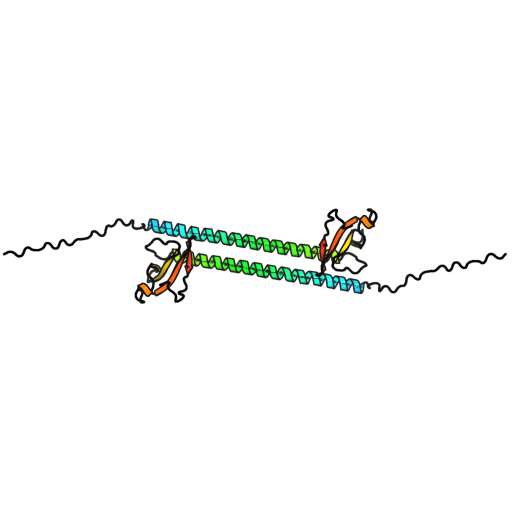 113 ? 0.653 41.75 9.969 1 97.69 113 HIS A C 1
ATOM 897 O O . HIS A 1 113 ? -0.549 41.531 9.805 1 97.69 113 HIS A O 1
ATOM 903 N N . PRO A 1 114 ? 1.552 41.281 9.125 1 97.06 114 PRO A N 1
ATOM 904 C CA . PRO A 1 114 ? 1.166 40.531 7.934 1 97.06 114 PRO A CA 1
ATOM 905 C C . PRO A 1 114 ? 0.402 39.25 8.266 1 97.06 114 PRO A C 1
ATOM 907 O O . PRO A 1 114 ? 0.821 38.5 9.133 1 97.06 114 PRO A O 1
ATOM 910 N N . PHE A 1 115 ? -0.641 39.094 7.531 1 96.88 115 PHE A N 1
ATOM 911 C CA . PHE A 1 115 ? -1.464 37.875 7.664 1 96.88 115 PHE A CA 1
ATOM 912 C C . PHE A 1 115 ? -0.791 36.688 7 1 96.88 115 PHE A C 1
ATOM 914 O O . PHE A 1 115 ? -0.356 36.781 5.848 1 96.88 115 PHE A O 1
ATOM 921 N N . LYS A 1 116 ? -0.67 35.531 7.762 1 97.5 116 LYS A N 1
ATOM 922 C CA . LYS A 1 116 ? 0.027 34.375 7.227 1 97.5 116 LYS A CA 1
ATOM 923 C C . LYS A 1 116 ? -0.946 33.25 6.941 1 97.5 116 LYS A C 1
ATOM 925 O O . LYS A 1 116 ? -0.65 32.344 6.141 1 97.5 116 LYS A O 1
ATOM 930 N N . GLY A 1 117 ? -2.082 33.219 7.648 1 96.56 117 GLY A N 1
ATOM 931 C CA . GLY A 1 117 ? -3.053 32.156 7.379 1 96.56 117 GLY A CA 1
ATOM 932 C C . GLY A 1 117 ? -4.074 32 8.484 1 96.56 117 GLY A C 1
ATOM 933 O O . GLY A 1 117 ? -3.889 32.5 9.594 1 96.56 117 GLY A O 1
ATOM 934 N N . ALA A 1 118 ? -5.195 31.438 8.141 1 97.62 118 ALA A N 1
ATOM 935 C CA . ALA A 1 118 ? -6.25 31.062 9.078 1 97.62 118 ALA A CA 1
ATOM 936 C C . ALA A 1 118 ? -6.281 29.562 9.312 1 97.62 118 ALA A C 1
ATOM 938 O O . ALA A 1 118 ? -6.086 28.781 8.375 1 97.62 118 ALA A O 1
ATOM 939 N N . TYR A 1 119 ? -6.516 29.172 10.539 1 97.88 119 TYR A N 1
ATOM 940 C CA . TYR A 1 119 ? -6.449 27.75 10.867 1 97.88 119 TYR A CA 1
ATOM 941 C C . TYR A 1 119 ? -7.527 27.375 11.875 1 97.88 119 TYR A C 1
ATOM 943 O O . TYR A 1 119 ? -8.023 28.234 12.609 1 97.88 119 TYR A O 1
ATOM 951 N N . THR A 1 120 ? -7.91 26.188 11.898 1 97.06 120 THR A N 1
ATOM 952 C CA . THR A 1 120 ? -8.648 25.547 12.984 1 97.06 120 THR A CA 1
ATOM 953 C C . THR A 1 120 ? -7.867 24.359 13.547 1 97.06 120 THR A C 1
ATOM 955 O O . THR A 1 120 ? -7.238 23.625 12.797 1 97.06 120 THR A O 1
ATOM 958 N N . MET A 1 121 ? -7.852 24.281 14.805 1 95.94 121 MET A N 1
ATOM 959 C CA . MET A 1 121 ? -7.18 23.141 15.422 1 95.94 121 MET A CA 1
ATOM 960 C C . MET A 1 121 ? -8.117 21.938 15.516 1 95.94 121 MET A C 1
ATOM 962 O O . MET A 1 121 ? -9.273 22.078 15.906 1 95.94 121 MET A O 1
ATOM 966 N N . ASN A 1 122 ? -7.582 20.812 15.227 1 95.56 122 ASN A N 1
ATOM 967 C CA . ASN A 1 122 ? -8.328 19.547 15.281 1 95.56 122 ASN A CA 1
ATOM 968 C C . ASN A 1 122 ? -8.219 18.891 16.656 1 95.56 122 ASN A C 1
ATOM 970 O O . ASN A 1 122 ? -7.375 19.281 17.469 1 95.56 122 ASN A O 1
ATOM 974 N N . PRO A 1 123 ? -9.125 17.906 16.922 1 93.88 123 PRO A N 1
ATOM 975 C CA . PRO A 1 123 ? -9.07 17.219 18.203 1 93.88 123 PRO A CA 1
ATOM 976 C C . PRO A 1 123 ? -7.715 16.547 18.453 1 93.88 123 PRO A C 1
ATOM 978 O O . PRO A 1 123 ? -7.277 16.453 19.609 1 93.88 123 PRO A O 1
ATOM 981 N N . ASP A 1 124 ? -7.043 16.203 17.438 1 92.75 124 ASP A N 1
ATOM 982 C CA . ASP A 1 124 ? -5.746 15.555 17.594 1 92.75 124 ASP A CA 1
ATOM 983 C C . ASP A 1 124 ? -4.617 16.578 17.656 1 92.75 124 ASP A C 1
ATOM 985 O O . ASP A 1 124 ? -3.443 16.234 17.516 1 92.75 124 ASP A O 1
ATOM 989 N N . ARG A 1 125 ? -4.938 17.844 17.703 1 93.88 125 ARG A N 1
ATOM 990 C CA . ARG A 1 125 ? -4.043 18.984 17.859 1 93.88 125 ARG A CA 1
ATOM 991 C C . ARG A 1 125 ? -3.314 19.297 16.562 1 93.88 125 ARG A C 1
ATOM 993 O O . ARG A 1 125 ? -2.316 20.016 16.562 1 93.88 125 ARG A O 1
ATOM 1000 N N . SER A 1 126 ? -3.725 18.719 15.469 1 96.25 126 SER A N 1
ATOM 1001 C CA . SER A 1 126 ? -3.277 19.172 14.156 1 96.25 126 SER A CA 1
ATOM 1002 C C . SER A 1 126 ? -4.094 20.375 13.68 1 96.25 126 SER A C 1
ATOM 1004 O O . SER A 1 126 ? -5.113 20.703 14.281 1 96.25 126 SER A O 1
ATOM 1006 N N . PHE A 1 127 ? -3.539 21.062 12.695 1 97 127 PHE A N 1
ATOM 1007 C CA . PHE A 1 127 ? -4.227 22.25 12.203 1 97 127 PHE A CA 1
ATOM 1008 C C . PHE A 1 127 ? -4.742 22.031 10.789 1 97 127 PHE A C 1
ATOM 1010 O O . PHE A 1 127 ? -4.094 21.359 9.984 1 97 127 PHE A O 1
ATOM 1017 N N . THR A 1 128 ? -5.859 22.562 10.516 1 97 128 THR A N 1
ATOM 1018 C CA . THR A 1 128 ? -6.391 22.672 9.164 1 97 128 THR A CA 1
ATOM 1019 C C . THR A 1 128 ? -6.371 24.125 8.695 1 97 128 THR A C 1
ATOM 1021 O O . THR A 1 128 ? -6.879 25.016 9.383 1 97 128 THR A O 1
ATOM 1024 N N . GLU A 1 129 ? -5.688 24.328 7.641 1 96.44 129 GLU A N 1
ATOM 1025 C CA . GLU A 1 129 ? -5.664 25.672 7.062 1 96.44 129 GLU A CA 1
ATOM 1026 C C . GLU A 1 129 ? -7.004 26.016 6.418 1 96.44 129 GLU A C 1
ATOM 1028 O O . GLU A 1 129 ? -7.574 25.203 5.688 1 96.44 129 GLU A O 1
ATOM 1033 N N . ILE A 1 130 ? -7.492 27.141 6.754 1 93.88 130 ILE A N 1
ATOM 1034 C CA . ILE A 1 130 ? -8.758 27.609 6.211 1 93.88 130 ILE A CA 1
ATOM 1035 C C . ILE A 1 130 ? -8.5 28.484 4.98 1 93.88 130 ILE A C 1
ATOM 1037 O O . ILE A 1 130 ? -7.809 29.5 5.066 1 93.88 130 ILE A O 1
ATOM 1041 N N . LYS A 1 131 ? -8.797 27.906 3.885 1 82.88 131 LYS A N 1
ATOM 1042 C CA . LYS A 1 131 ? -8.617 28.672 2.654 1 82.88 131 LYS A CA 1
ATOM 1043 C C . LYS A 1 131 ? -9.805 29.594 2.414 1 82.88 131 LYS A C 1
ATOM 1045 O O . LYS A 1 131 ? -10.945 29.25 2.717 1 82.88 131 LYS A O 1
ATOM 1050 N N . GLU A 1 132 ? -9.719 30.891 2.832 1 61.5 132 GLU A N 1
ATOM 1051 C CA . GLU A 1 132 ? -10.758 31.891 2.588 1 61.5 132 GLU A CA 1
ATOM 1052 C C . GLU A 1 132 ? -11.578 31.531 1.346 1 61.5 132 GLU A C 1
ATOM 1054 O O . GLU A 1 132 ? -11.039 31.484 0.238 1 61.5 132 GLU A O 1
ATOM 1059 N N . ASP A 1 133 ? -12.203 30.484 1.277 1 51.69 133 ASP A N 1
ATOM 1060 C CA . ASP A 1 133 ? -13.273 30.812 0.341 1 51.69 133 ASP A CA 1
ATOM 1061 C C . ASP A 1 133 ? -13.977 32.094 0.734 1 51.69 133 ASP A C 1
ATOM 1063 O O . ASP A 1 133 ? -13.938 32.5 1.899 1 51.69 133 ASP A O 1
ATOM 1067 N N . THR A 1 134 ? -14.234 33.156 -0.079 1 44.88 134 THR A N 1
ATOM 1068 C CA . THR A 1 134 ? -15.109 34.344 0.057 1 44.88 134 THR A CA 1
ATOM 1069 C C . THR A 1 134 ? -16.219 34.062 1.062 1 44.88 134 THR A C 1
ATOM 1071 O O . THR A 1 134 ? -17.031 34.938 1.35 1 44.88 134 THR A O 1
ATOM 1074 N N . SER A 1 135 ? -16.828 32.906 1.335 1 42.41 135 SER A N 1
ATOM 1075 C CA . SER A 1 135 ? -18.172 32.812 1.896 1 42.41 135 SER A CA 1
ATOM 1076 C C . SER A 1 135 ? -18.141 32.844 3.42 1 42.41 135 SER A C 1
ATOM 1078 O O . SER A 1 135 ? -17.844 31.828 4.055 1 42.41 135 SER A O 1
ATOM 1080 N N . LYS A 1 136 ? -17.547 33.719 4.199 1 45.38 136 LYS A N 1
ATOM 1081 C CA . LYS A 1 136 ? -17.875 33.875 5.609 1 45.38 136 LYS A CA 1
ATOM 1082 C C . LYS A 1 136 ? -19.297 33.406 5.902 1 45.38 136 LYS A C 1
ATOM 1084 O O . LYS A 1 136 ? -20.25 33.781 5.207 1 45.38 136 LYS A O 1
ATOM 1089 N N . PRO A 1 137 ? -19.547 32.344 6.566 1 41.25 137 PRO A N 1
ATOM 1090 C CA . PRO A 1 137 ? -20.969 32.312 6.914 1 41.25 137 PRO A CA 1
ATOM 1091 C C . PRO A 1 137 ? -21.453 33.562 7.613 1 41.25 137 PRO A C 1
ATOM 1093 O O . PRO A 1 137 ? -20.719 34.125 8.43 1 41.25 137 PRO A O 1
ATOM 1096 N N . ASN A 1 138 ? -22.219 34.531 6.902 1 33.91 138 ASN A N 1
ATOM 1097 C CA . ASN A 1 138 ? -23.031 35.531 7.566 1 33.91 138 ASN A CA 1
ATOM 1098 C C . ASN A 1 138 ? -23.625 35.031 8.867 1 33.91 138 ASN A C 1
ATOM 1100 O O . ASN A 1 138 ? -24.078 33.875 8.93 1 33.91 138 ASN A O 1
ATOM 1104 N N . MET B 1 1 ? -25.797 79.938 46.688 1 33.44 1 MET B N 1
ATOM 1105 C CA . MET B 1 1 ? -26.25 78.562 46.375 1 33.44 1 MET B CA 1
ATOM 1106 C C . MET B 1 1 ? -25.078 77.688 45.969 1 33.44 1 MET B C 1
ATOM 1108 O O . MET B 1 1 ? -24.375 78 45 1 33.44 1 MET B O 1
ATOM 1112 N N . GLU B 1 2 ? -24.375 77.062 46.969 1 37.72 2 GLU B N 1
ATOM 1113 C CA . GLU B 1 2 ? -23.109 76.312 47 1 37.72 2 GLU B CA 1
ATOM 1114 C C . GLU B 1 2 ? -23.172 75.125 46.094 1 37.72 2 GLU B C 1
ATOM 1116 O O . GLU B 1 2 ? -24.125 74.312 46.125 1 37.72 2 GLU B O 1
ATOM 1121 N N . ASP B 1 3 ? -22.688 75.25 44.875 1 39.09 3 ASP B N 1
ATOM 1122 C CA . ASP B 1 3 ? -22.672 74.25 43.844 1 39.09 3 ASP B CA 1
ATOM 1123 C C . ASP B 1 3 ? -22.062 72.938 44.344 1 39.09 3 ASP B C 1
ATOM 1125 O O . ASP B 1 3 ? -20.938 72.938 44.844 1 39.09 3 ASP B O 1
ATOM 1129 N N . PRO B 1 4 ? -22.922 71.938 44.781 1 43.5 4 PRO B N 1
ATOM 1130 C CA . PRO B 1 4 ? -22.375 70.688 45.375 1 43.5 4 PRO B CA 1
ATOM 1131 C C . PRO B 1 4 ? -21.375 70 44.438 1 43.5 4 PRO B C 1
ATOM 1133 O O . PRO B 1 4 ? -21.484 70.125 43.219 1 43.5 4 PRO B O 1
ATOM 1136 N N . THR B 1 5 ? -20.016 70.062 44.812 1 41.06 5 THR B N 1
ATOM 1137 C CA . THR B 1 5 ? -18.859 69.438 44.219 1 41.06 5 THR B CA 1
ATOM 1138 C C . THR B 1 5 ? -19.141 67.938 44.031 1 41.06 5 THR B C 1
ATOM 1140 O O . THR B 1 5 ? -19.391 67.188 45 1 41.06 5 THR B O 1
ATOM 1143 N N . ILE B 1 6 ? -19.953 67.562 43.031 1 43.78 6 ILE B N 1
ATOM 1144 C CA . ILE B 1 6 ? -20.203 66.188 42.719 1 43.78 6 ILE B CA 1
ATOM 1145 C C . ILE B 1 6 ? -18.875 65.438 42.719 1 43.78 6 ILE B C 1
ATOM 1147 O O . ILE B 1 6 ? -17.953 65.75 42 1 43.78 6 ILE B O 1
ATOM 1151 N N . PRO B 1 7 ? -18.469 64.812 43.875 1 39.72 7 PRO B N 1
ATOM 1152 C CA . PRO B 1 7 ? -17.234 64 43.875 1 39.72 7 PRO B CA 1
ATOM 1153 C C . PRO B 1 7 ? -17.172 63 42.719 1 39.72 7 PRO B C 1
ATOM 1155 O O . PRO B 1 7 ? -18.188 62.438 42.312 1 39.72 7 PRO B O 1
ATOM 1158 N N . HIS B 1 8 ? -16.516 63.344 41.594 1 37.16 8 HIS B N 1
ATOM 1159 C CA . HIS B 1 8 ? -16.25 62.406 40.5 1 37.16 8 HIS B CA 1
ATOM 1160 C C . HIS B 1 8 ? -15.609 61.125 41 1 37.16 8 HIS B C 1
ATOM 1162 O O . HIS B 1 8 ? -14.484 61.156 41.5 1 37.16 8 HIS B O 1
ATOM 1168 N N . HIS B 1 9 ? -16.312 60.281 41.75 1 36.03 9 HIS B N 1
ATOM 1169 C CA . HIS B 1 9 ? -15.805 58.938 42.031 1 36.03 9 HIS B CA 1
ATOM 1170 C C . HIS B 1 9 ? -15.219 58.281 40.781 1 36.03 9 HIS B C 1
ATOM 1172 O O . HIS B 1 9 ? -15.914 58.156 39.781 1 36.03 9 HIS B O 1
ATOM 1178 N N . SER B 1 10 ? -13.992 58.719 40.406 1 35.06 10 SER B N 1
ATOM 1179 C CA . SER B 1 10 ? -13.219 57.969 39.438 1 35.06 10 SER B CA 1
ATOM 1180 C C . SER B 1 10 ? -13.359 56.469 39.688 1 35.06 10 SER B C 1
ATOM 1182 O O . SER B 1 10 ? -13.016 55.969 40.75 1 35.06 10 SER B O 1
ATOM 1184 N N . LEU B 1 11 ? -14.5 55.844 39.344 1 33.19 11 LEU B N 1
ATOM 1185 C CA . LEU B 1 11 ? -14.641 54.406 39.25 1 33.19 11 LEU B CA 1
ATOM 1186 C C . LEU B 1 11 ? -13.383 53.781 38.656 1 33.19 11 LEU B C 1
ATOM 1188 O O . LEU B 1 11 ? -13.117 53.906 37.469 1 33.19 11 LEU B O 1
ATOM 1192 N N . THR B 1 12 ? -12.188 53.969 39.281 1 33.91 12 THR B N 1
ATOM 1193 C CA . THR B 1 12 ? -11.086 53.062 38.938 1 33.91 12 THR B CA 1
ATOM 1194 C C . THR B 1 12 ? -11.555 51.625 38.938 1 33.91 12 THR B C 1
ATOM 1196 O O . THR B 1 12 ? -11.961 51.062 39.969 1 33.91 12 THR B O 1
ATOM 1199 N N . TYR B 1 13 ? -12.484 51.25 38.125 1 33.34 13 TYR B N 1
ATOM 1200 C CA . TYR B 1 13 ? -12.68 49.812 37.875 1 33.34 13 TYR B CA 1
ATOM 1201 C C . TYR B 1 13 ? -11.359 49.062 37.969 1 33.34 13 TYR B C 1
ATOM 1203 O O . TYR B 1 13 ? -10.398 49.406 37.281 1 33.34 13 TYR B O 1
ATOM 1211 N N . GLY B 1 14 ? -10.852 48.688 39.156 1 36.66 14 GLY B N 1
ATOM 1212 C CA . GLY B 1 14 ? -9.82 47.688 39.344 1 36.66 14 GLY B CA 1
ATOM 1213 C C . GLY B 1 14 ? -9.844 46.562 38.312 1 36.66 14 GLY B C 1
ATOM 1214 O O . GLY B 1 14 ? -10.859 45.875 38.156 1 36.66 14 GLY B O 1
ATOM 1215 N N . THR B 1 15 ? -9.375 46.781 37.125 1 36.66 15 THR B N 1
ATOM 1216 C CA . THR B 1 15 ? -9.047 45.656 36.25 1 36.66 15 THR B CA 1
ATOM 1217 C C . THR B 1 15 ? -8.625 44.438 37.062 1 36.66 15 THR B C 1
ATOM 1219 O O . THR B 1 15 ? -7.625 44.5 37.781 1 36.66 15 THR B O 1
ATOM 1222 N N . SER B 1 16 ? -9.445 43.719 37.719 1 38.91 16 SER B N 1
ATOM 1223 C CA . SER B 1 16 ? -9.336 42.438 38.438 1 38.91 16 SER B CA 1
ATOM 1224 C C . SER B 1 16 ? -8.242 41.562 37.812 1 38.91 16 SER B C 1
ATOM 1226 O O . SER B 1 16 ? -8.211 41.344 36.625 1 38.91 16 SER B O 1
ATOM 1228 N N . ARG B 1 17 ? -7.105 41.344 38.375 1 40.94 17 ARG B N 1
ATOM 1229 C CA . ARG B 1 17 ? -5.898 40.531 38.406 1 40.94 17 ARG B CA 1
ATOM 1230 C C . ARG B 1 17 ? -6.207 39.094 38.062 1 40.94 17 ARG B 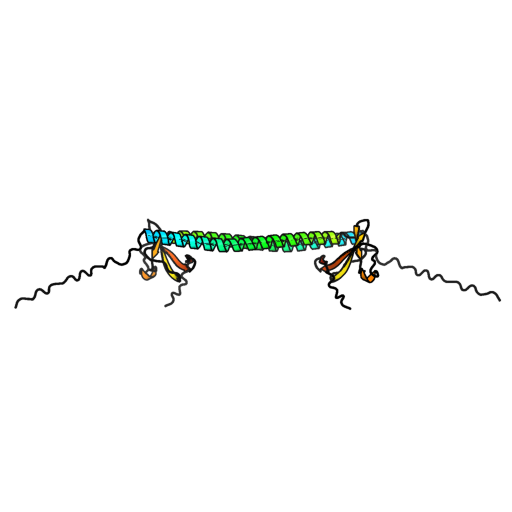C 1
ATOM 1232 O O . ARG B 1 17 ? -5.297 38.25 37.969 1 40.94 17 ARG B O 1
ATOM 1239 N N . LEU B 1 18 ? -7.312 38.469 38.5 1 37.44 18 LEU B N 1
ATOM 1240 C CA . LEU B 1 18 ? -7.418 37.031 38.688 1 37.44 18 LEU B CA 1
ATOM 1241 C C . LEU B 1 18 ? -7.418 36.281 37.375 1 37.44 18 LEU B C 1
ATOM 1243 O O . LEU B 1 18 ? -7.738 35.094 37.312 1 37.44 18 LEU B O 1
ATOM 1247 N N . ALA B 1 19 ? -7.809 36.906 36.344 1 44.66 19 ALA B N 1
ATOM 1248 C CA . ALA B 1 19 ? -7.801 35.938 35.25 1 44.66 19 ALA B CA 1
ATOM 1249 C C . ALA B 1 19 ? -6.504 35.156 35.219 1 44.66 19 ALA B C 1
ATOM 1251 O O . ALA B 1 19 ? -5.41 35.719 35.281 1 44.66 19 ALA B O 1
ATOM 1252 N N . PRO B 1 20 ? -6.418 33.938 35.812 1 46.16 20 PRO B N 1
ATOM 1253 C CA . PRO B 1 20 ? -5.203 33.125 35.938 1 46.16 20 PRO B CA 1
ATOM 1254 C C . PRO B 1 20 ? -4.293 33.219 34.719 1 46.16 20 PRO B C 1
ATOM 1256 O O . PRO B 1 20 ? -4.75 33.062 33.594 1 46.16 20 PRO B O 1
ATOM 1259 N N . ALA B 1 21 ? -3.441 34.281 34.531 1 51.47 21 ALA B N 1
ATOM 1260 C CA . ALA B 1 21 ? -2.35 34.344 33.562 1 51.47 21 ALA B CA 1
ATOM 1261 C C . ALA B 1 21 ? -1.789 32.938 33.281 1 51.47 21 ALA B C 1
ATOM 1263 O O . ALA B 1 21 ? -1.403 32.219 34.219 1 51.47 21 ALA B O 1
ATOM 1264 N N . ILE B 1 22 ? -2.492 32.188 32.5 1 57.84 22 ILE B N 1
ATOM 1265 C CA . ILE B 1 22 ? -1.771 30.969 32.125 1 57.84 22 ILE B CA 1
ATOM 1266 C C . ILE B 1 22 ? -0.266 31.203 32.219 1 57.84 22 ILE B C 1
ATOM 1268 O O . ILE B 1 22 ? 0.27 32.094 31.531 1 57.84 22 ILE B O 1
ATOM 1272 N N . SER B 1 23 ? 0.294 30.844 33.406 1 70.75 23 SER B N 1
ATOM 1273 C CA . SER B 1 23 ? 1.727 30.984 33.656 1 70.75 23 SER B CA 1
ATOM 1274 C C . SER B 1 23 ? 2.541 30.469 32.469 1 70.75 23 SER B C 1
ATOM 1276 O O . SER B 1 23 ? 2.039 29.703 31.656 1 70.75 23 SER B O 1
ATOM 1278 N N . LEU B 1 24 ? 3.539 31.219 32.125 1 74.94 24 LEU B N 1
ATOM 1279 C CA . LEU B 1 24 ? 4.523 30.781 31.156 1 74.94 24 LEU B CA 1
ATOM 1280 C C . LEU B 1 24 ? 4.785 29.297 31.266 1 74.94 24 LEU B C 1
ATOM 1282 O O . LEU B 1 24 ? 4.973 28.609 30.25 1 74.94 24 LEU B O 1
ATOM 1286 N N . VAL B 1 25 ? 4.715 28.844 32.469 1 76.75 25 VAL B N 1
ATOM 1287 C CA . VAL B 1 25 ? 4.953 27.422 32.719 1 76.75 25 VAL B CA 1
ATOM 1288 C C . VAL B 1 25 ? 3.775 26.609 32.188 1 76.75 25 VAL B C 1
ATOM 1290 O O . VAL B 1 25 ? 3.969 25.547 31.578 1 76.75 25 VAL B O 1
ATOM 1293 N N . ASP B 1 26 ? 2.578 27.094 32.469 1 81.75 26 ASP B N 1
ATOM 1294 C CA . ASP B 1 26 ? 1.39 26.391 31.984 1 81.75 26 ASP B CA 1
ATOM 1295 C C . ASP B 1 26 ? 1.332 26.344 30.469 1 81.75 26 ASP B C 1
ATOM 1297 O O . ASP B 1 26 ? 0.978 25.328 29.875 1 81.75 26 ASP B O 1
ATOM 1301 N N . ARG B 1 27 ? 1.73 27.406 29.891 1 81.44 27 ARG B N 1
ATOM 1302 C CA . ARG B 1 27 ? 1.734 27.484 28.438 1 81.44 27 ARG B CA 1
ATOM 1303 C C . ARG B 1 27 ? 2.777 26.547 27.844 1 81.44 27 ARG B C 1
ATOM 1305 O O . ARG B 1 27 ? 2.508 25.844 26.859 1 81.44 27 ARG B O 1
ATOM 1312 N N . ALA B 1 28 ? 3.957 26.531 28.453 1 84.75 28 ALA B N 1
ATOM 1313 C CA . ALA B 1 28 ? 5.016 25.625 28 1 84.75 28 ALA B CA 1
ATOM 1314 C C . ALA B 1 28 ? 4.562 24.172 28.078 1 84.75 28 ALA B C 1
ATOM 1316 O O . ALA B 1 28 ? 4.844 23.375 27.172 1 84.75 28 ALA B O 1
ATOM 1317 N N . LYS B 1 29 ? 3.896 23.812 29.125 1 86.75 29 LYS B N 1
ATOM 1318 C CA . LYS B 1 29 ? 3.391 22.453 29.281 1 86.75 29 LYS B CA 1
ATOM 1319 C C . LYS B 1 29 ? 2.344 22.125 28.219 1 86.75 29 LYS B C 1
ATOM 1321 O O . LYS B 1 29 ? 2.316 21.016 27.688 1 86.75 29 LYS B O 1
ATOM 1326 N N . GLU B 1 30 ? 1.45 23.078 27.969 1 84.62 30 GLU B N 1
ATOM 1327 C CA . GLU B 1 30 ? 0.426 22.891 26.953 1 84.62 30 GLU B CA 1
ATOM 1328 C C . GLU B 1 30 ? 1.054 22.672 25.578 1 84.62 30 GLU B C 1
ATOM 1330 O O . GLU B 1 30 ? 0.619 21.781 24.828 1 84.62 30 GLU B O 1
ATOM 1335 N N . ILE B 1 31 ? 2.049 23.438 25.266 1 87.25 31 ILE B N 1
ATOM 1336 C CA . ILE B 1 31 ? 2.744 23.312 23.984 1 87.25 31 ILE B CA 1
ATOM 1337 C C . ILE B 1 31 ? 3.406 21.938 23.891 1 87.25 31 ILE B C 1
ATOM 1339 O O . ILE B 1 31 ? 3.332 21.266 22.859 1 87.25 31 ILE B O 1
ATOM 1343 N N . GLU B 1 32 ? 4.031 21.516 24.953 1 90.62 32 GLU B N 1
ATOM 1344 C CA . GLU B 1 32 ? 4.68 20.203 24.984 1 90.62 32 GLU B CA 1
ATOM 1345 C C . GLU B 1 32 ? 3.674 19.078 24.781 1 90.62 32 GLU B C 1
ATOM 1347 O O . GLU B 1 32 ? 3.934 18.141 24.031 1 90.62 32 GLU B O 1
ATOM 1352 N N . LEU B 1 33 ? 2.572 19.219 25.469 1 90.38 33 LEU B N 1
ATOM 1353 C CA . LEU B 1 33 ? 1.528 18.219 25.344 1 90.38 33 LEU B CA 1
ATOM 1354 C C . LEU B 1 33 ? 0.966 18.188 23.922 1 90.38 33 LEU B C 1
ATOM 1356 O O . LEU B 1 33 ? 0.686 17.109 23.391 1 90.38 33 LEU B O 1
ATOM 1360 N N . ALA B 1 34 ? 0.795 19.281 23.312 1 92.44 34 ALA B N 1
ATOM 1361 C CA . ALA B 1 34 ? 0.289 19.359 21.953 1 92.44 34 ALA B CA 1
ATOM 1362 C C . ALA B 1 34 ? 1.263 18.719 20.953 1 92.44 34 ALA B C 1
ATOM 1364 O O . ALA B 1 34 ? 0.855 17.953 20.094 1 92.44 34 ALA B O 1
ATOM 1365 N N . GLU B 1 35 ? 2.531 19.016 21.141 1 92.69 35 GLU B N 1
ATOM 1366 C CA . GLU B 1 35 ? 3.555 18.406 20.297 1 92.69 35 GLU B CA 1
ATOM 1367 C C . GLU B 1 35 ? 3.566 16.891 20.438 1 92.69 35 GLU B C 1
ATOM 1369 O O . GLU B 1 35 ? 3.68 16.172 19.438 1 92.69 35 GLU B O 1
ATOM 1374 N N . GLU B 1 36 ? 3.482 16.469 21.641 1 94.94 36 GLU B N 1
ATOM 1375 C CA . GLU B 1 36 ? 3.443 15.031 21.891 1 94.94 36 GLU B CA 1
ATOM 1376 C C . GLU B 1 36 ? 2.227 14.391 21.234 1 94.94 36 GLU B C 1
ATOM 1378 O O . GLU B 1 36 ? 2.324 13.297 20.672 1 94.94 36 GLU B O 1
ATOM 1383 N N . SER B 1 37 ? 1.155 15.078 21.328 1 95.69 37 SER B N 1
ATOM 1384 C CA . SER B 1 37 ? -0.072 14.57 20.719 1 95.69 37 SER B CA 1
ATOM 1385 C C . SER B 1 37 ? 0.069 14.453 19.219 1 95.69 37 SER B C 1
ATOM 1387 O O . SER B 1 37 ? -0.281 13.422 18.625 1 95.69 37 SER B O 1
ATOM 1389 N N . VAL B 1 38 ? 0.594 15.469 18.578 1 96.06 38 VAL B N 1
ATOM 1390 C CA . VAL B 1 38 ? 0.815 15.453 17.141 1 96.06 38 VAL B CA 1
ATOM 1391 C C . VAL B 1 38 ? 1.749 14.297 16.766 1 96.06 38 VAL B C 1
ATOM 1393 O O . VAL B 1 38 ? 1.469 13.531 15.844 1 96.06 38 VAL B O 1
ATOM 1396 N N . LYS B 1 39 ? 2.779 14.109 17.5 1 95.75 39 LYS B N 1
ATOM 1397 C CA . LYS B 1 39 ? 3.768 13.07 17.234 1 95.75 39 LYS B CA 1
ATOM 1398 C C . LYS B 1 39 ? 3.154 11.68 17.375 1 95.75 39 LYS B C 1
ATOM 1400 O O . LYS B 1 39 ? 3.408 10.797 16.547 1 95.75 39 LYS B O 1
ATOM 1405 N N . LEU B 1 40 ? 2.367 11.531 18.422 1 96.94 40 LEU B N 1
ATOM 1406 C CA . LEU B 1 40 ? 1.719 10.242 18.656 1 96.94 40 LEU B CA 1
ATOM 1407 C C . LEU B 1 40 ? 0.776 9.898 17.5 1 96.94 40 LEU B C 1
ATOM 1409 O O . LEU B 1 40 ? 0.773 8.766 17.016 1 96.94 40 LEU B O 1
ATOM 1413 N N . HIS B 1 41 ? 0.043 10.867 17.047 1 96.38 41 HIS B N 1
ATOM 1414 C CA . HIS B 1 41 ? -0.903 10.633 15.961 1 96.38 41 HIS B CA 1
ATOM 1415 C C . HIS B 1 41 ? -0.178 10.336 14.648 1 96.38 41 HIS B C 1
ATOM 1417 O O . HIS B 1 41 ? -0.574 9.438 13.906 1 96.38 41 HIS B O 1
ATOM 1423 N N . VAL B 1 42 ? 0.874 11.078 14.391 1 97.31 42 VAL B N 1
ATOM 1424 C CA . VAL B 1 42 ? 1.692 10.844 13.211 1 97.31 42 VAL B CA 1
ATOM 1425 C C . VAL B 1 42 ? 2.273 9.43 13.25 1 97.31 42 VAL B C 1
ATOM 1427 O O . VAL B 1 42 ? 2.246 8.711 12.25 1 97.31 42 VAL B O 1
ATOM 1430 N N . HIS B 1 43 ? 2.775 9.086 14.43 1 97.62 43 HIS B N 1
ATOM 1431 C CA . HIS B 1 43 ? 3.316 7.742 14.609 1 97.62 43 HIS B CA 1
ATOM 1432 C C . HIS B 1 43 ? 2.271 6.68 14.281 1 97.62 43 HIS B C 1
ATOM 1434 O O . HIS B 1 43 ? 2.568 5.703 13.594 1 97.62 43 HIS B O 1
ATOM 1440 N N . GLY B 1 44 ? 1.081 6.938 14.789 1 98.06 44 GLY B N 1
ATOM 1441 C CA . GLY B 1 44 ? 0.005 6 14.5 1 98.06 44 GLY B CA 1
ATOM 1442 C C . GLY B 1 44 ? -0.284 5.855 13.016 1 98.06 44 GLY B C 1
ATOM 1443 O O . GLY B 1 44 ? -0.418 4.742 12.516 1 98.06 44 GLY B O 1
ATOM 1444 N N . LYS B 1 45 ? -0.311 6.902 12.305 1 97.88 45 LYS B N 1
ATOM 1445 C CA . LYS B 1 45 ? -0.58 6.891 10.867 1 97.88 45 LYS B CA 1
ATOM 1446 C C . LYS B 1 45 ? 0.551 6.211 10.102 1 97.88 45 LYS B C 1
ATOM 1448 O O . LYS B 1 45 ? 0.302 5.426 9.188 1 97.88 45 LYS B O 1
ATOM 1453 N N . LEU B 1 46 ? 1.771 6.547 10.492 1 98.5 46 LEU B N 1
ATOM 1454 C CA . LEU B 1 46 ? 2.93 5.984 9.805 1 98.5 46 LEU B CA 1
ATOM 1455 C C . LEU B 1 46 ? 3.035 4.484 10.055 1 98.5 46 LEU B C 1
ATOM 1457 O O . LEU B 1 46 ? 3.475 3.734 9.18 1 98.5 46 LEU B O 1
ATOM 1461 N N . GLU B 1 47 ? 2.613 4.027 11.234 1 98.69 47 GLU B N 1
ATOM 1462 C CA . GLU B 1 47 ? 2.594 2.6 11.539 1 98.69 47 GLU B CA 1
ATOM 1463 C C . GLU B 1 47 ? 1.618 1.854 10.633 1 98.69 47 GLU B C 1
ATOM 1465 O O . GLU B 1 47 ? 1.923 0.764 10.141 1 98.69 47 GLU B O 1
ATOM 1470 N N . VAL B 1 48 ? 0.494 2.389 10.422 1 98.56 48 VAL B N 1
ATOM 1471 C CA . VAL B 1 48 ? -0.506 1.8 9.531 1 98.56 48 VAL B CA 1
ATOM 1472 C C . VAL B 1 48 ? 0.055 1.689 8.117 1 98.56 48 VAL B C 1
ATOM 1474 O O . VAL B 1 48 ? -0.045 0.636 7.484 1 98.56 48 VAL B O 1
ATOM 1477 N N . ILE B 1 49 ? 0.697 2.74 7.652 1 98.75 49 ILE B N 1
ATOM 1478 C CA . ILE B 1 49 ? 1.269 2.764 6.312 1 98.75 49 ILE B CA 1
ATOM 1479 C C . ILE B 1 49 ? 2.369 1.71 6.199 1 98.75 49 ILE B C 1
ATOM 1481 O O . ILE B 1 49 ? 2.459 1.002 5.195 1 98.75 49 ILE B O 1
ATOM 1485 N N . ALA B 1 50 ? 3.17 1.559 7.223 1 98.75 50 ALA B N 1
ATOM 1486 C CA . ALA B 1 50 ? 4.238 0.561 7.246 1 98.75 50 ALA B CA 1
ATOM 1487 C C . ALA B 1 50 ? 3.668 -0.852 7.141 1 98.75 50 ALA B C 1
ATOM 1489 O O . ALA B 1 50 ? 4.203 -1.693 6.418 1 98.75 50 ALA B O 1
ATOM 1490 N N . LYS B 1 51 ? 2.609 -1.095 7.84 1 98.75 51 LYS B N 1
ATOM 1491 C CA . LYS B 1 51 ? 1.947 -2.395 7.785 1 98.75 51 LYS B CA 1
ATOM 1492 C C . LYS B 1 51 ? 1.39 -2.668 6.391 1 98.75 51 LYS B C 1
ATOM 1494 O O . LYS B 1 51 ? 1.482 -3.789 5.887 1 98.75 51 LYS B O 1
ATOM 1499 N N . GLN B 1 52 ? 0.821 -1.631 5.852 1 98.69 52 GLN B N 1
ATOM 1500 C CA . GLN B 1 52 ? 0.274 -1.758 4.504 1 98.69 52 GLN B CA 1
ATOM 1501 C C . GLN B 1 52 ? 1.37 -2.076 3.494 1 98.69 52 GLN B C 1
ATOM 1503 O O . GLN B 1 52 ? 1.191 -2.932 2.625 1 98.69 52 GLN B O 1
ATOM 1508 N N . ILE B 1 53 ? 2.459 -1.412 3.58 1 98.88 53 ILE B N 1
ATOM 1509 C CA . ILE B 1 53 ? 3.57 -1.646 2.666 1 98.88 53 ILE B CA 1
ATOM 1510 C C . ILE B 1 53 ? 4.078 -3.076 2.826 1 98.88 53 ILE B C 1
ATOM 1512 O O . ILE B 1 53 ? 4.367 -3.756 1.838 1 98.88 53 ILE B O 1
ATOM 1516 N N . ARG B 1 54 ? 4.191 -3.576 3.99 1 98.69 54 ARG B N 1
ATOM 1517 C CA . ARG B 1 54 ? 4.621 -4.945 4.25 1 98.69 54 ARG B CA 1
ATOM 1518 C C . ARG B 1 54 ? 3.668 -5.949 3.613 1 98.69 54 ARG B C 1
ATOM 1520 O O . ARG B 1 54 ? 4.105 -6.945 3.029 1 98.69 54 ARG B O 1
ATOM 1527 N N . ALA B 1 55 ? 2.422 -5.684 3.729 1 98.81 55 ALA B N 1
ATOM 1528 C CA . ALA B 1 55 ? 1.424 -6.566 3.127 1 98.81 55 ALA B CA 1
ATOM 1529 C C . ALA B 1 55 ? 1.582 -6.617 1.609 1 98.81 55 ALA B C 1
ATOM 1531 O O . ALA B 1 55 ? 1.482 -7.688 1.005 1 98.81 55 ALA B O 1
ATOM 1532 N N . LEU B 1 56 ? 1.849 -5.43 1.051 1 98.81 56 LEU B N 1
ATOM 1533 C CA . LEU B 1 56 ? 2.049 -5.363 -0.393 1 98.81 56 LEU B CA 1
ATOM 1534 C C . LEU B 1 56 ? 3.305 -6.125 -0.802 1 98.81 56 LEU B C 1
ATOM 1536 O O . LEU B 1 56 ? 3.322 -6.789 -1.842 1 98.81 56 LEU B O 1
ATOM 1540 N N . LYS B 1 57 ? 4.301 -6.066 -0.037 1 98.69 57 LYS B N 1
ATOM 1541 C CA . LYS B 1 57 ? 5.535 -6.793 -0.306 1 98.69 57 LYS B CA 1
ATOM 1542 C C . LYS B 1 57 ? 5.312 -8.305 -0.234 1 98.69 57 LYS B C 1
ATOM 1544 O O . LYS B 1 57 ? 5.832 -9.055 -1.062 1 98.69 57 LYS B O 1
ATOM 1549 N N . GLU B 1 58 ? 4.586 -8.766 0.748 1 98.75 58 GLU B N 1
ATOM 1550 C CA . GLU B 1 58 ? 4.25 -10.18 0.867 1 98.75 58 GLU B CA 1
ATOM 1551 C C . GLU B 1 58 ? 3.443 -10.656 -0.336 1 98.75 58 GLU B C 1
ATOM 1553 O O . GLU B 1 58 ? 3.676 -11.758 -0.848 1 98.75 58 GLU B O 1
ATOM 1558 N N . GLU B 1 59 ? 2.523 -9.875 -0.742 1 98.56 59 GLU B N 1
ATOM 1559 C CA . GLU B 1 59 ? 1.746 -10.188 -1.938 1 98.56 59 GLU B CA 1
ATOM 1560 C C . GLU B 1 59 ? 2.65 -10.352 -3.156 1 98.56 59 GLU B C 1
ATOM 1562 O O . GLU B 1 59 ? 2.486 -11.297 -3.932 1 98.56 59 GLU B O 1
ATOM 1567 N N . ALA B 1 60 ? 3.584 -9.461 -3.367 1 98.75 60 ALA B N 1
ATOM 1568 C CA . ALA B 1 60 ? 4.523 -9.531 -4.484 1 98.75 60 ALA B CA 1
ATOM 1569 C C . ALA B 1 60 ? 5.332 -10.828 -4.434 1 98.75 60 ALA B C 1
ATOM 1571 O O . ALA B 1 60 ? 5.547 -11.469 -5.465 1 98.75 60 ALA B O 1
ATOM 1572 N N . GLU B 1 61 ? 5.754 -11.172 -3.248 1 98.69 61 GLU B N 1
ATOM 1573 C CA . GLU B 1 61 ? 6.512 -12.406 -3.066 1 98.69 61 GLU B CA 1
ATOM 1574 C C . GLU B 1 61 ? 5.676 -13.625 -3.445 1 98.69 61 GLU B C 1
ATOM 1576 O O . GLU B 1 61 ? 6.172 -14.547 -4.098 1 98.69 61 GLU B O 1
ATOM 1581 N N . LEU B 1 62 ? 4.457 -13.602 -3.033 1 98.19 62 LEU B N 1
ATOM 1582 C CA . LEU B 1 62 ? 3.562 -14.703 -3.363 1 98.19 62 LEU B CA 1
ATOM 1583 C C . LEU B 1 62 ? 3.348 -14.797 -4.871 1 98.19 62 LEU B C 1
ATOM 1585 O O . LEU B 1 62 ? 3.305 -15.898 -5.426 1 98.19 62 LEU B O 1
ATOM 1589 N N . ILE B 1 63 ? 3.23 -13.703 -5.516 1 98.19 63 ILE B N 1
ATOM 1590 C CA . ILE B 1 63 ? 3.066 -13.656 -6.965 1 98.19 63 ILE B CA 1
ATOM 1591 C C . ILE B 1 63 ? 4.281 -14.281 -7.645 1 98.19 63 ILE B C 1
ATOM 1593 O O . ILE B 1 63 ? 4.141 -15.078 -8.57 1 98.19 63 ILE B O 1
ATOM 1597 N N . LEU B 1 64 ? 5.426 -13.914 -7.172 1 98.12 64 LEU B N 1
ATOM 1598 C CA . LEU B 1 64 ? 6.668 -14.422 -7.742 1 98.12 64 LEU B CA 1
ATOM 1599 C C . LEU B 1 64 ? 6.785 -15.93 -7.52 1 98.12 64 LEU B C 1
ATOM 1601 O O . LEU B 1 64 ? 7.203 -16.656 -8.422 1 98.12 64 LEU B O 1
ATOM 1605 N N . GLN B 1 65 ? 6.414 -16.375 -6.344 1 98.12 65 GLN B N 1
ATOM 1606 C CA . GLN B 1 65 ? 6.453 -17.797 -6.031 1 98.12 65 GLN B CA 1
ATOM 1607 C C . GLN B 1 65 ? 5.504 -18.578 -6.934 1 98.12 65 GLN B C 1
ATOM 1609 O O . GLN B 1 65 ? 5.871 -19.641 -7.461 1 98.12 65 GLN B O 1
ATOM 1614 N N . GLN B 1 66 ? 4.355 -18.062 -7.094 1 97.25 66 GLN B N 1
ATOM 1615 C CA . GLN B 1 66 ? 3.387 -18.719 -7.973 1 97.25 66 GLN B CA 1
ATOM 1616 C C . GLN B 1 66 ? 3.893 -18.75 -9.414 1 97.25 66 GLN B C 1
ATOM 1618 O O . GLN B 1 66 ? 3.734 -19.766 -10.102 1 97.25 66 GLN B O 1
ATOM 1623 N N . ALA B 1 67 ? 4.465 -17.734 -9.836 1 97.56 67 ALA B N 1
ATOM 1624 C CA . ALA B 1 67 ? 4.996 -17.688 -11.195 1 97.56 67 ALA B CA 1
ATOM 1625 C C . ALA B 1 67 ? 6.074 -18.75 -11.398 1 97.56 67 ALA B C 1
ATOM 1627 O O . ALA B 1 67 ? 6.133 -19.391 -12.453 1 97.56 67 ALA B O 1
ATOM 1628 N N . GLU B 1 68 ? 6.922 -18.906 -10.453 1 97.06 68 GLU B N 1
ATOM 1629 C CA . GLU B 1 68 ? 7.953 -19.938 -10.516 1 97.06 68 GLU B CA 1
ATOM 1630 C C . GLU B 1 68 ? 7.344 -21.328 -10.648 1 97.06 68 GLU B C 1
ATOM 1632 O O . GLU B 1 68 ? 7.797 -22.125 -11.469 1 97.06 68 GLU B O 1
ATOM 1637 N N . LYS B 1 69 ? 6.355 -21.562 -9.852 1 96.88 69 LYS B N 1
ATOM 1638 C CA . LYS B 1 69 ? 5.648 -22.844 -9.945 1 96.88 69 LYS B CA 1
ATOM 1639 C C . LYS B 1 69 ? 5.016 -23.031 -11.32 1 96.88 69 LYS B C 1
ATOM 1641 O O . LYS B 1 69 ? 5.09 -24.109 -11.906 1 96.88 69 LYS B O 1
ATOM 1646 N N . ASP B 1 70 ? 4.406 -22 -11.812 1 97.38 70 ASP B N 1
ATOM 1647 C CA . ASP B 1 70 ? 3.787 -22.047 -13.133 1 97.38 70 ASP B CA 1
ATOM 1648 C C . ASP B 1 70 ? 4.809 -22.391 -14.211 1 97.38 70 ASP B C 1
ATOM 1650 O O . ASP B 1 70 ? 4.543 -23.219 -15.078 1 97.38 70 ASP B O 1
ATOM 1654 N N . ILE B 1 71 ? 5.957 -21.75 -14.133 1 95.5 71 ILE B N 1
ATOM 1655 C CA . ILE B 1 71 ? 7.012 -22 -15.109 1 95.5 71 ILE B CA 1
ATOM 1656 C C . ILE B 1 71 ? 7.484 -23.438 -15.008 1 95.5 71 ILE B C 1
ATOM 1658 O O . ILE B 1 71 ? 7.684 -24.109 -16.031 1 95.5 71 ILE B O 1
ATOM 1662 N N . GLU B 1 72 ? 7.629 -23.922 -13.852 1 95.25 72 GLU B N 1
ATOM 1663 C CA . GLU B 1 72 ? 8.023 -25.312 -13.648 1 95.25 72 GLU B CA 1
ATOM 1664 C C . GLU B 1 72 ? 6.988 -26.281 -14.227 1 95.25 72 GLU B C 1
ATOM 1666 O O . GLU B 1 72 ? 7.344 -27.281 -14.859 1 95.25 72 GLU B O 1
ATOM 1671 N N . LEU B 1 73 ? 5.77 -25.984 -14 1 96.75 73 LEU B N 1
ATOM 1672 C CA . LEU B 1 73 ? 4.695 -26.828 -14.508 1 96.75 73 LEU B CA 1
ATOM 1673 C C . LEU B 1 73 ? 4.672 -26.828 -16.031 1 96.75 73 LEU B C 1
ATOM 1675 O O . LEU B 1 73 ? 4.387 -27.844 -16.656 1 96.75 73 LEU B O 1
ATOM 1679 N N . HIS B 1 74 ? 4.988 -25.734 -16.625 1 95 74 HIS B N 1
ATOM 1680 C CA . HIS B 1 74 ? 5.023 -25.672 -18.078 1 95 74 HIS B CA 1
ATOM 1681 C C . HIS B 1 74 ? 6.199 -26.469 -18.641 1 95 74 HIS B C 1
ATOM 1683 O O . HIS B 1 74 ? 6.188 -26.859 -19.797 1 95 74 HIS B O 1
ATOM 1689 N N . LYS B 1 75 ? 7.203 -26.719 -17.844 1 92.69 75 LYS B N 1
ATOM 1690 C CA . LYS B 1 75 ? 8.375 -27.469 -18.281 1 92.69 75 LYS B CA 1
ATOM 1691 C C . LYS B 1 75 ? 8.109 -28.969 -18.234 1 92.69 75 LYS B C 1
ATOM 1693 O O . LYS B 1 75 ? 8.844 -29.766 -18.828 1 92.69 75 LYS B O 1
ATOM 1698 N N . ALA B 1 76 ? 7.066 -29.359 -17.453 1 95 76 ALA B N 1
ATOM 1699 C CA . ALA B 1 76 ? 6.723 -30.766 -17.391 1 95 76 ALA B CA 1
ATOM 1700 C C . ALA B 1 76 ? 6.336 -31.312 -18.75 1 95 76 ALA B C 1
ATOM 1702 O O . ALA B 1 76 ? 5.73 -30.609 -19.562 1 95 76 ALA B O 1
ATOM 1703 N N . LYS B 1 77 ? 6.73 -32.5 -19.031 1 92.81 77 LYS B N 1
ATOM 1704 C CA . LYS B 1 77 ? 6.387 -33.156 -20.297 1 92.81 77 LYS B CA 1
ATOM 1705 C C . LYS B 1 77 ? 4.871 -33.25 -20.469 1 92.81 77 LYS B C 1
ATOM 1707 O O . LYS B 1 77 ? 4.148 -33.531 -19.516 1 92.81 77 LYS B O 1
ATOM 1712 N N . CYS B 1 78 ? 4.508 -32.969 -21.703 1 92.88 78 CYS B N 1
ATOM 1713 C CA . CYS B 1 78 ? 3.086 -33 -22.016 1 92.88 78 CYS B CA 1
ATOM 1714 C C . CYS B 1 78 ? 2.863 -33.375 -23.484 1 92.88 78 CYS B C 1
ATOM 1716 O O . CYS B 1 78 ? 3.381 -32.719 -24.375 1 92.88 78 CYS B O 1
ATOM 1718 N N . GLN B 1 79 ? 2.074 -34.312 -23.75 1 88.81 79 GLN B N 1
ATOM 1719 C CA . GLN B 1 79 ? 1.89 -34.844 -25.094 1 88.81 79 GLN B CA 1
ATOM 1720 C C . GLN B 1 79 ? 0.606 -34.312 -25.719 1 88.81 79 GLN B C 1
ATOM 1722 O O . GLN B 1 79 ? 0.219 -34.75 -26.812 1 88.81 79 GLN B O 1
ATOM 1727 N N . PHE B 1 80 ? -0.068 -33.438 -25.094 1 89.25 80 PHE B N 1
ATOM 1728 C CA . PHE B 1 80 ? -1.274 -32.812 -25.625 1 89.25 80 PHE B CA 1
ATOM 1729 C C . PHE B 1 80 ? -1.216 -31.297 -25.453 1 89.25 80 PHE B C 1
ATOM 1731 O O . PHE B 1 80 ? -0.334 -30.781 -24.766 1 89.25 80 PHE B O 1
ATOM 1738 N N . GLU B 1 81 ? -2.1 -30.656 -26.156 1 87.06 81 GLU B N 1
ATOM 1739 C CA . GLU B 1 81 ? -2.23 -29.203 -26 1 87.06 81 GLU B CA 1
ATOM 1740 C C . GLU B 1 81 ? -3.061 -28.859 -24.766 1 87.06 81 GLU B C 1
ATOM 1742 O O . GLU B 1 81 ? -4.223 -29.266 -24.656 1 87.06 81 GLU B O 1
ATOM 1747 N N . LYS B 1 82 ? -2.418 -28.172 -23.922 1 90.38 82 LYS B N 1
ATOM 1748 C CA . LYS B 1 82 ? -3.137 -27.734 -22.719 1 90.38 82 LYS B CA 1
ATOM 1749 C C . LYS B 1 82 ? -4.164 -26.656 -23.062 1 90.38 82 LYS B C 1
ATOM 1751 O O . LYS B 1 82 ? -3.867 -25.734 -23.797 1 90.38 82 LYS B O 1
AT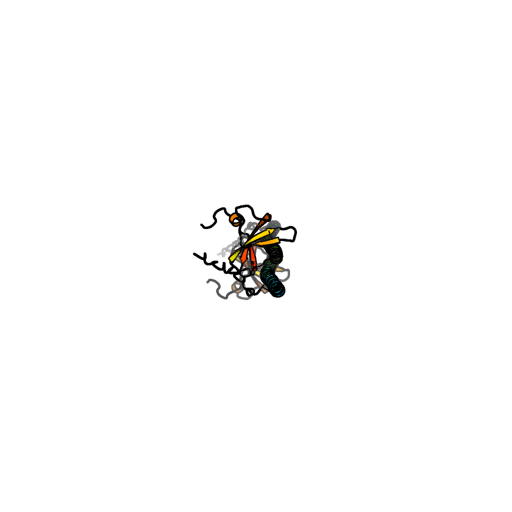OM 1756 N N . LYS B 1 83 ? -5.309 -26.766 -22.469 1 92.38 83 LYS B N 1
ATOM 1757 C CA . LYS B 1 83 ? -6.363 -25.781 -22.703 1 92.38 83 LYS B CA 1
ATOM 1758 C C . LYS B 1 83 ? -6.844 -25.156 -21.391 1 92.38 83 LYS B C 1
ATOM 1760 O O . LYS B 1 83 ? -6.945 -25.859 -20.375 1 92.38 83 LYS B O 1
ATOM 1765 N N . PRO B 1 84 ? -7.156 -23.844 -21.453 1 95.12 84 PRO B N 1
ATOM 1766 C CA . PRO B 1 84 ? -7.691 -23.219 -20.25 1 95.12 84 PRO B CA 1
ATOM 1767 C C . PRO B 1 84 ? -8.93 -23.938 -19.719 1 95.12 84 PRO B C 1
ATOM 1769 O O . PRO B 1 84 ? -9.812 -24.312 -20.5 1 95.12 84 PRO B O 1
ATOM 1772 N N . GLY B 1 85 ? -8.953 -24.156 -18.422 1 95.06 85 GLY B N 1
ATOM 1773 C CA . GLY B 1 85 ? -10.117 -24.75 -17.781 1 95.06 85 GLY B CA 1
ATOM 1774 C C . GLY B 1 85 ? -10.07 -26.266 -17.75 1 95.06 85 GLY B C 1
ATOM 1775 O O . GLY B 1 85 ? -10.82 -26.891 -17 1 95.06 85 GLY B O 1
ATOM 1776 N N . GLN B 1 86 ? -9.219 -26.859 -18.578 1 94.06 86 GLN B N 1
ATOM 1777 C CA . GLN B 1 86 ? -9.086 -28.312 -18.625 1 94.06 86 GLN B CA 1
ATOM 1778 C C . GLN B 1 86 ? -8.367 -28.844 -17.391 1 94.06 86 GLN B C 1
ATOM 1780 O O . GLN B 1 86 ? -7.375 -28.266 -16.953 1 94.06 86 GLN B O 1
ATOM 1785 N N . PHE B 1 87 ? -8.906 -29.906 -16.906 1 95.62 87 PHE B N 1
ATOM 1786 C CA . PHE B 1 87 ? -8.242 -30.547 -15.773 1 95.62 87 PHE B CA 1
ATOM 1787 C C . PHE B 1 87 ? -7.105 -31.438 -16.266 1 95.62 87 PHE B C 1
ATOM 1789 O O . PHE B 1 87 ? -7.301 -32.281 -17.141 1 95.62 87 PHE B O 1
ATOM 1796 N N . ILE B 1 88 ? -6.055 -31.203 -15.672 1 96.81 88 ILE B N 1
ATOM 1797 C CA . ILE B 1 88 ? -4.883 -32 -16.016 1 96.81 88 ILE B CA 1
ATOM 1798 C C . ILE B 1 88 ? -4.195 -32.469 -14.734 1 96.81 88 ILE B C 1
ATOM 1800 O O . ILE B 1 88 ? -4.316 -31.844 -13.688 1 96.81 88 ILE B O 1
ATOM 1804 N N . TYR B 1 89 ? -3.484 -33.594 -14.82 1 97.69 89 TYR B N 1
ATOM 1805 C CA . TYR B 1 89 ? -2.943 -34.281 -13.648 1 97.69 89 TYR B CA 1
ATOM 1806 C C . TYR B 1 89 ? -1.443 -34.5 -13.789 1 97.69 89 TYR B C 1
ATOM 1808 O O . TYR B 1 89 ? -0.984 -35.031 -14.812 1 97.69 89 TYR B O 1
ATOM 1816 N N . LEU B 1 90 ? -0.732 -34.125 -12.766 1 97.81 90 LEU B N 1
ATOM 1817 C CA . LEU B 1 90 ? 0.723 -34.219 -12.789 1 97.81 90 LEU B CA 1
ATOM 1818 C C . LEU B 1 90 ? 1.194 -35.5 -12.117 1 97.81 90 LEU B C 1
ATOM 1820 O O . LEU B 1 90 ? 0.769 -35.812 -11.008 1 97.81 90 LEU B O 1
ATOM 1824 N N . TYR B 1 91 ? 2.039 -36.188 -12.828 1 97.75 91 TYR B N 1
ATOM 1825 C CA . TYR B 1 91 ? 2.654 -37.406 -12.312 1 97.75 91 TYR B CA 1
ATOM 1826 C C . TYR B 1 91 ? 4.172 -37.344 -12.367 1 97.75 91 TYR B C 1
ATOM 1828 O O . TYR B 1 91 ? 4.73 -36.656 -13.242 1 97.75 91 TYR B O 1
ATOM 1836 N N . GLY B 1 92 ? 4.762 -38 -11.383 1 97.5 92 GLY B N 1
ATOM 1837 C CA . GLY B 1 92 ? 6.215 -38 -11.352 1 97.5 92 GLY B CA 1
ATOM 1838 C C . GLY B 1 92 ? 6.809 -39.312 -11.836 1 97.5 92 GLY B C 1
ATOM 1839 O O . GLY B 1 92 ? 6.332 -40.406 -11.469 1 97.5 92 GLY B O 1
ATOM 1840 N N . LYS B 1 93 ? 7.695 -39.25 -12.773 1 94.19 93 LYS B N 1
ATOM 1841 C CA . LYS B 1 93 ? 8.391 -40.438 -13.211 1 94.19 93 LYS B CA 1
ATOM 1842 C C . LYS B 1 93 ? 9.898 -40.219 -13.242 1 94.19 93 LYS B C 1
ATOM 1844 O O . LYS B 1 93 ? 10.383 -39.125 -13.039 1 94.19 93 LYS B O 1
ATOM 1849 N N . GLU B 1 94 ? 10.516 -41.5 -13.531 1 85.94 94 GLU B N 1
ATOM 1850 C CA . GLU B 1 94 ? 11.961 -41.406 -13.719 1 85.94 94 GLU B CA 1
ATOM 1851 C C . GLU B 1 94 ? 12.289 -40.531 -14.922 1 85.94 94 GLU B C 1
ATOM 1853 O O . GLU B 1 94 ? 11.742 -40.719 -16.016 1 85.94 94 GLU B O 1
ATOM 1858 N N . GLY B 1 95 ? 12.805 -39.312 -14.828 1 91 95 GLY B N 1
ATOM 1859 C CA . GLY B 1 95 ? 13.156 -38.438 -15.938 1 91 95 GLY B CA 1
ATOM 1860 C C . GLY B 1 95 ? 12.445 -37.094 -15.875 1 91 95 GLY B C 1
ATOM 1861 O O . GLY B 1 95 ? 12.68 -36.219 -16.719 1 91 95 GLY B O 1
ATOM 1862 N N . GLY B 1 96 ? 11.5 -37.156 -15.078 1 94.5 96 GLY B N 1
ATOM 1863 C CA . GLY B 1 96 ? 10.844 -35.844 -14.922 1 94.5 96 GLY B CA 1
ATOM 1864 C C . GLY B 1 96 ? 9.336 -35.969 -14.781 1 94.5 96 GLY B C 1
ATOM 1865 O O . GLY B 1 96 ? 8.758 -37.031 -15.031 1 94.5 96 GLY B O 1
ATOM 1866 N N . ASP B 1 97 ? 8.703 -34.906 -14.5 1 96.81 97 ASP B N 1
ATOM 1867 C CA . ASP B 1 97 ? 7.258 -34.844 -14.328 1 96.81 97 ASP B CA 1
ATOM 1868 C C . ASP B 1 97 ? 6.547 -34.781 -15.68 1 96.81 97 ASP B C 1
ATOM 1870 O O . ASP B 1 97 ? 7.133 -34.344 -16.672 1 96.81 97 ASP B O 1
ATOM 1874 N N . TYR B 1 98 ? 5.375 -35.312 -15.688 1 96.44 98 TYR B N 1
ATOM 1875 C CA . TYR B 1 98 ? 4.578 -35.188 -16.906 1 96.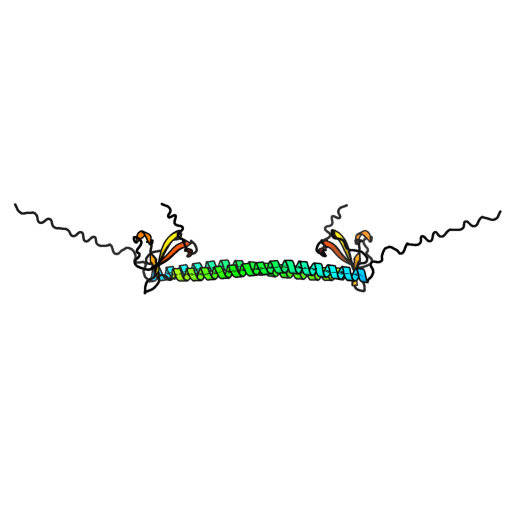44 98 TYR B CA 1
ATOM 1876 C C . TYR B 1 98 ? 3.105 -34.969 -16.578 1 96.44 98 TYR B C 1
ATOM 1878 O O . TYR B 1 98 ? 2.633 -35.406 -15.516 1 96.44 98 TYR B O 1
ATOM 1886 N N . PHE B 1 99 ? 2.426 -34.406 -17.531 1 96.38 99 PHE B N 1
ATOM 1887 C CA . PHE B 1 99 ? 0.988 -34.219 -17.375 1 96.38 99 PHE B CA 1
ATOM 1888 C C . PHE B 1 99 ? 0.219 -35.312 -18.094 1 96.38 99 PHE B C 1
ATOM 1890 O O . PHE B 1 99 ? 0.631 -35.781 -19.172 1 96.38 99 PHE B O 1
ATOM 1897 N N . SER B 1 100 ? -0.875 -35.688 -17.469 1 96.31 100 SER B N 1
ATOM 1898 C CA . SER B 1 100 ? -1.828 -36.625 -18.031 1 96.31 100 SER B CA 1
ATOM 1899 C C . SER B 1 100 ? -3.256 -36.094 -17.938 1 96.31 100 SER B C 1
ATOM 1901 O O . SER B 1 100 ? -3.576 -35.344 -17.031 1 96.31 100 SER B O 1
ATOM 1903 N N . LEU B 1 101 ? -4.09 -36.531 -18.859 1 96.38 101 LEU B N 1
ATOM 1904 C CA . LEU B 1 101 ? -5.516 -36.219 -18.797 1 96.38 101 LEU B CA 1
ATOM 1905 C C . LEU B 1 101 ? -6.23 -37.188 -17.844 1 96.38 101 LEU B C 1
ATOM 1907 O O . LEU B 1 101 ? -7.367 -36.938 -17.438 1 96.38 101 LEU B O 1
ATOM 1911 N N . LEU B 1 102 ? -5.57 -38.188 -17.469 1 95.94 102 LEU B N 1
ATOM 1912 C CA . LEU B 1 102 ? -6.195 -39.188 -16.625 1 95.94 102 LEU B CA 1
ATOM 1913 C C . LEU B 1 102 ? -5.934 -38.906 -15.148 1 95.94 102 LEU B C 1
ATOM 1915 O O . LEU B 1 102 ? -4.781 -38.75 -14.742 1 95.94 102 LEU B O 1
ATOM 1919 N N . SER B 1 103 ? -7.027 -38.969 -14.438 1 96.06 103 SER B N 1
ATOM 1920 C CA . SER B 1 103 ? -6.922 -38.812 -12.992 1 96.06 103 SER B CA 1
ATOM 1921 C C . SER B 1 103 ? -6.461 -40.125 -12.344 1 96.06 103 SER B C 1
ATOM 1923 O O . SER B 1 103 ? -6.484 -41.188 -12.977 1 96.06 103 SER B O 1
ATOM 1925 N N . PRO B 1 104 ? -6.027 -40 -11.039 1 95.62 104 PRO B N 1
ATOM 1926 C CA . PRO B 1 104 ? -5.684 -41.25 -10.344 1 95.62 104 PRO B CA 1
ATOM 1927 C C . PRO B 1 104 ? -6.836 -42.25 -10.328 1 95.62 104 PRO B C 1
ATOM 1929 O O . PRO B 1 104 ? -6.613 -43.469 -10.469 1 95.62 104 PRO B O 1
ATOM 1932 N N . ARG B 1 105 ? -7.988 -41.75 -10.195 1 94.44 105 ARG B N 1
ATOM 1933 C CA . ARG B 1 105 ? -9.156 -42.625 -10.172 1 94.44 105 ARG B CA 1
ATOM 1934 C C . ARG B 1 105 ? -9.32 -43.344 -11.5 1 94.44 105 ARG B C 1
ATOM 1936 O O . ARG B 1 105 ? -9.656 -44.531 -11.531 1 94.44 105 ARG B O 1
ATOM 1943 N N . GLU B 1 106 ? -9.031 -42.656 -12.555 1 95.81 106 GLU B N 1
ATOM 1944 C CA . GLU B 1 106 ? -9.195 -43.188 -13.891 1 95.81 106 GLU B CA 1
ATOM 1945 C C . GLU B 1 106 ? -8.109 -44.219 -14.211 1 95.81 106 GLU B C 1
ATOM 1947 O O . GLU B 1 106 ? -8.219 -44.969 -15.18 1 95.81 106 GLU B O 1
ATOM 1952 N N . TRP B 1 107 ? -7.16 -44.281 -13.305 1 94.75 107 TRP B N 1
ATOM 1953 C CA . TRP B 1 107 ? -6.145 -45.312 -13.383 1 94.75 107 TRP B CA 1
ATOM 1954 C C . TRP B 1 107 ? -6.52 -46.531 -12.516 1 94.75 107 TRP B C 1
ATOM 1956 O O . TRP B 1 107 ? -5.68 -47.375 -12.227 1 94.75 107 TRP B O 1
ATOM 1966 N N . GLY B 1 108 ? -7.742 -46.469 -11.977 1 92.81 108 GLY B N 1
ATOM 1967 C CA . GLY B 1 108 ? -8.172 -47.531 -11.07 1 92.81 108 GLY B CA 1
ATOM 1968 C C . GLY B 1 108 ? -7.562 -47.406 -9.688 1 92.81 108 GLY B C 1
ATOM 1969 O O . GLY B 1 108 ? -7.348 -48.438 -9.016 1 92.81 108 GLY B O 1
ATOM 1970 N N . GLY B 1 109 ? -7.188 -46.219 -9.422 1 92.19 109 GLY B N 1
ATOM 1971 C CA . GLY B 1 109 ? -6.594 -46 -8.117 1 92.19 109 GLY B CA 1
ATOM 1972 C C . GLY B 1 109 ? -5.117 -46.312 -8.062 1 92.19 109 GLY B C 1
ATOM 1973 O O . GLY B 1 109 ? -4.473 -46.156 -7.023 1 92.19 109 GLY B O 1
ATOM 1974 N N . ASN B 1 110 ? -4.594 -46.812 -9.117 1 94 110 ASN B N 1
ATOM 1975 C CA . ASN B 1 110 ? -3.191 -47.219 -9.164 1 94 110 ASN B CA 1
ATOM 1976 C C . ASN B 1 110 ? -2.482 -46.656 -10.391 1 94 110 ASN B C 1
ATOM 1978 O O . ASN B 1 110 ? -2.16 -47.375 -11.328 1 94 110 ASN B O 1
ATOM 1982 N N . PRO B 1 111 ? -2.201 -45.438 -10.359 1 95.81 111 PRO B N 1
ATOM 1983 C CA . PRO B 1 111 ? -1.484 -44.844 -11.492 1 95.81 111 PRO B CA 1
ATOM 1984 C C . PRO B 1 111 ? -0.078 -45.438 -11.656 1 95.81 111 PRO B C 1
ATOM 1986 O O . PRO B 1 111 ? 0.509 -45.906 -10.688 1 95.81 111 PRO B O 1
ATOM 1989 N N . PRO B 1 112 ? 0.391 -45.344 -12.852 1 95.5 112 PRO B N 1
ATOM 1990 C CA . PRO B 1 112 ? 1.704 -45.938 -13.141 1 95.5 112 PRO B CA 1
ATOM 1991 C C . PRO B 1 112 ? 2.84 -45.188 -12.422 1 95.5 112 PRO B C 1
ATOM 1993 O O . PRO B 1 112 ? 3.906 -45.781 -12.203 1 95.5 112 PRO B O 1
ATOM 1996 N N . HIS B 1 113 ? 2.668 -43.938 -12.125 1 97.62 113 HIS B N 1
ATOM 1997 C CA . HIS B 1 113 ? 3.656 -43.094 -11.438 1 97.62 113 HIS B CA 1
ATOM 1998 C C . HIS B 1 113 ? 3.018 -42.312 -10.312 1 97.62 113 HIS B C 1
ATOM 2000 O O . HIS B 1 113 ? 1.798 -42.125 -10.289 1 97.62 113 HIS B O 1
ATOM 2006 N N . PRO B 1 114 ? 3.805 -41.844 -9.352 1 97.06 114 PRO B N 1
ATOM 2007 C CA . PRO B 1 114 ? 3.26 -41.094 -8.211 1 97.06 114 PRO B CA 1
ATOM 2008 C C . PRO B 1 114 ? 2.502 -39.844 -8.633 1 97.06 114 PRO B C 1
ATOM 2010 O O . PRO B 1 114 ? 3 -39.062 -9.445 1 97.06 114 PRO B O 1
ATOM 2013 N N . PHE B 1 115 ? 1.372 -39.688 -8.039 1 96.88 115 PHE B N 1
ATOM 2014 C CA . PHE B 1 115 ? 0.535 -38.531 -8.258 1 96.88 115 PHE B CA 1
ATOM 2015 C C . PHE B 1 115 ? 1.089 -37.312 -7.52 1 96.88 115 PHE B C 1
ATOM 2017 O O . PHE B 1 115 ? 1.391 -37.406 -6.328 1 96.88 115 PHE B O 1
ATOM 2024 N N . LYS B 1 116 ? 1.273 -36.156 -8.258 1 97.44 116 LYS B N 1
ATOM 2025 C CA . LYS B 1 116 ? 1.871 -34.969 -7.637 1 97.44 116 LYS B CA 1
ATOM 2026 C C . LYS B 1 116 ? 0.84 -33.875 -7.465 1 97.44 116 LYS B C 1
ATOM 2028 O O . LYS B 1 116 ? 1.012 -32.969 -6.629 1 97.44 116 LYS B O 1
ATOM 2033 N N . GLY B 1 117 ? -0.222 -33.875 -8.312 1 96.5 117 GLY B N 1
ATOM 2034 C CA . GLY B 1 117 ? -1.246 -32.875 -8.148 1 96.5 117 GLY B CA 1
ATOM 2035 C C . GLY B 1 117 ? -2.139 -32.719 -9.367 1 96.5 117 GLY B C 1
ATOM 2036 O O . GLY B 1 117 ? -1.81 -33.219 -10.445 1 96.5 117 GLY B O 1
ATOM 2037 N N . ALA B 1 118 ? -3.303 -32.188 -9.156 1 97.62 118 ALA B N 1
ATOM 2038 C CA . ALA B 1 118 ? -4.25 -31.828 -10.211 1 97.62 118 ALA B CA 1
ATOM 2039 C C . ALA B 1 118 ? -4.297 -30.328 -10.445 1 97.62 118 ALA B C 1
ATOM 2041 O O . ALA B 1 118 ? -4.234 -29.547 -9.492 1 97.62 118 ALA B O 1
ATOM 2042 N N . TYR B 1 119 ? -4.414 -29.938 -11.688 1 97.88 119 TYR B N 1
ATOM 2043 C CA . TYR B 1 119 ? -4.352 -28.516 -12.008 1 97.88 119 TYR B CA 1
ATOM 2044 C C . TYR B 1 119 ? -5.316 -28.172 -13.133 1 97.88 119 TYR B C 1
ATOM 2046 O O . TYR B 1 119 ? -5.703 -29.031 -13.922 1 97.88 119 TYR B O 1
ATOM 2054 N N . THR B 1 120 ? -5.711 -26.984 -13.211 1 97.06 120 THR B N 1
ATOM 2055 C CA . THR B 1 120 ? -6.328 -26.375 -14.383 1 97.06 120 THR B CA 1
ATOM 2056 C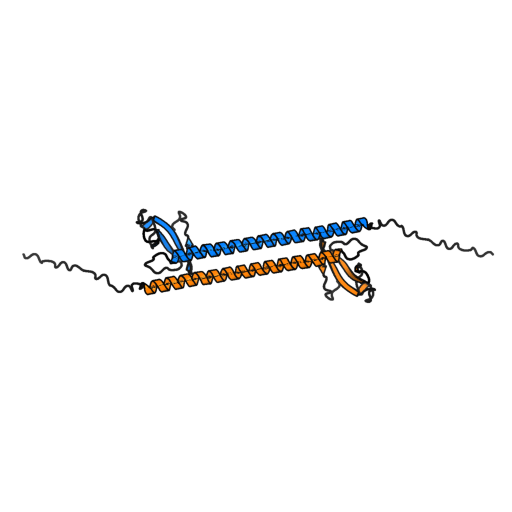 C . THR B 1 120 ? -5.516 -25.156 -14.844 1 97.06 120 THR B C 1
ATOM 2058 O O . THR B 1 120 ? -4.996 -24.406 -14.023 1 97.06 120 THR B O 1
ATOM 2061 N N . MET B 1 121 ? -5.363 -25.062 -16.094 1 96.06 121 MET B N 1
ATOM 2062 C CA . MET B 1 121 ? -4.652 -23.906 -16.625 1 96.06 121 MET B CA 1
ATOM 2063 C C . MET B 1 121 ? -5.605 -22.734 -16.828 1 96.06 121 MET B C 1
ATOM 2065 O O . MET B 1 121 ? -6.703 -22.906 -17.359 1 96.06 121 MET B O 1
ATOM 2069 N N . ASN B 1 122 ? -5.148 -21.578 -16.469 1 95.62 122 ASN B N 1
ATOM 2070 C CA . ASN B 1 122 ? -5.922 -20.359 -16.625 1 95.62 122 ASN B CA 1
ATOM 2071 C C . ASN B 1 122 ? -5.672 -19.688 -17.969 1 95.62 122 ASN B C 1
ATOM 2073 O O . ASN B 1 122 ? -4.727 -20.047 -18.672 1 95.62 122 ASN B O 1
ATOM 2077 N N . PRO B 1 123 ? -6.562 -18.719 -18.328 1 93.88 123 PRO B N 1
ATOM 2078 C CA . PRO B 1 123 ? -6.375 -18.031 -19.609 1 93.88 123 PRO B CA 1
ATOM 2079 C C . PRO B 1 123 ? -5.023 -17.328 -19.703 1 93.88 123 PRO B C 1
ATOM 2081 O O . PRO B 1 123 ? -4.453 -17.219 -20.781 1 93.88 123 PRO B O 1
ATOM 2084 N N . ASP B 1 124 ? -4.484 -16.969 -18.609 1 92.88 124 ASP B N 1
ATOM 2085 C CA . ASP B 1 124 ? -3.199 -16.281 -18.609 1 92.88 124 ASP B CA 1
ATOM 2086 C C . ASP B 1 124 ? -2.041 -17.266 -18.547 1 92.88 124 ASP B C 1
ATOM 2088 O O . ASP B 1 124 ? -0.902 -16.891 -18.266 1 92.88 124 ASP B O 1
ATOM 2092 N N . ARG B 1 125 ? -2.332 -18.531 -18.625 1 94.12 125 ARG B N 1
ATOM 2093 C CA . ARG B 1 125 ? -1.394 -19.656 -18.688 1 94.12 125 ARG B CA 1
ATOM 2094 C C . ARG B 1 125 ? -0.811 -19.953 -17.312 1 94.12 125 ARG B C 1
ATOM 2096 O O . ARG B 1 125 ? 0.194 -20.656 -17.188 1 94.12 125 ARG B O 1
ATOM 2103 N N . SER B 1 126 ? -1.346 -19.391 -16.266 1 96.25 126 SER B N 1
ATOM 2104 C CA . SER B 1 126 ? -1.042 -19.844 -14.914 1 96.25 126 SER B CA 1
ATOM 2105 C C . SER B 1 126 ? -1.875 -21.062 -14.539 1 96.25 126 SER B C 1
ATOM 2107 O O . SER B 1 126 ? -2.809 -21.438 -15.25 1 96.25 126 SER B O 1
ATOM 2109 N N . PHE B 1 127 ? -1.425 -21.734 -13.484 1 97 127 PHE B N 1
ATOM 2110 C CA . PHE B 1 127 ? -2.131 -22.938 -13.078 1 97 127 PHE B CA 1
ATOM 2111 C C . PHE B 1 127 ? -2.812 -22.75 -11.727 1 97 127 PHE B C 1
ATOM 2113 O O . PHE B 1 127 ? -2.283 -22.062 -10.852 1 97 127 PHE B O 1
ATOM 2120 N N . THR B 1 128 ? -3.943 -23.312 -11.594 1 97.06 128 THR B N 1
ATOM 2121 C CA . THR B 1 128 ? -4.625 -23.453 -10.312 1 97.06 128 THR B CA 1
ATOM 2122 C C . THR B 1 128 ? -4.613 -24.906 -9.852 1 97.06 128 THR B C 1
ATOM 2124 O O . THR B 1 128 ? -5.008 -25.812 -10.594 1 97.06 128 THR B O 1
ATOM 2127 N N . GLU B 1 129 ? -4.047 -25.078 -8.719 1 96.44 129 GLU B N 1
ATOM 2128 C CA . GLU B 1 129 ? -4.051 -26.422 -8.141 1 96.44 129 GLU B CA 1
ATOM 2129 C C . GLU B 1 129 ? -5.441 -26.812 -7.652 1 96.44 129 GLU B C 1
ATOM 2131 O O . GLU B 1 129 ? -6.117 -26.016 -6.988 1 96.44 129 GLU B O 1
ATOM 2136 N N . ILE B 1 130 ? -5.863 -27.969 -8.039 1 94 130 ILE B N 1
ATOM 2137 C CA . ILE B 1 130 ? -7.172 -28.469 -7.641 1 94 130 ILE B CA 1
ATOM 2138 C C . ILE B 1 130 ? -7.031 -29.344 -6.395 1 94 130 ILE B C 1
ATOM 2140 O O . ILE B 1 130 ? -6.293 -30.328 -6.402 1 94 130 ILE B O 1
ATOM 2144 N N . LYS B 1 131 ? -7.457 -28.781 -5.324 1 82.75 131 LYS B N 1
ATOM 2145 C CA . LYS B 1 131 ? -7.402 -29.547 -4.086 1 82.75 131 LYS B CA 1
ATOM 2146 C C . LYS B 1 131 ? -8.578 -30.516 -3.984 1 82.75 131 LYS B C 1
ATOM 2148 O O . LYS B 1 131 ? -9.688 -30.203 -4.422 1 82.75 131 LYS B O 1
ATOM 2153 N N . GLU B 1 132 ? -8.391 -31.781 -4.395 1 61.38 132 GLU B N 1
ATOM 2154 C CA . GLU B 1 132 ? -9.414 -32.812 -4.273 1 61.38 132 GLU B CA 1
ATOM 2155 C C . GLU B 1 132 ? -10.391 -32.5 -3.145 1 61.38 132 GLU B C 1
ATOM 2157 O O . GLU B 1 132 ? -10 -32.438 -1.978 1 61.38 132 GLU B O 1
ATOM 2162 N N . ASP B 1 133 ? -11.047 -31.453 -3.123 1 51.66 133 ASP B N 1
ATOM 2163 C CA . ASP B 1 133 ? -12.219 -31.812 -2.332 1 51.66 133 ASP B CA 1
ATOM 2164 C C . ASP B 1 133 ? -12.836 -33.125 -2.834 1 51.66 133 ASP B C 1
ATOM 2166 O O . ASP B 1 133 ? -12.641 -33.5 -3.99 1 51.66 133 ASP B O 1
ATOM 2170 N N . THR B 1 134 ? -13.203 -34.188 -2.074 1 44.72 134 THR B N 1
ATOM 2171 C CA . THR B 1 134 ? -14 -35.375 -2.33 1 44.72 134 THR B CA 1
ATOM 2172 C C . THR B 1 134 ? -14.961 -35.125 -3.498 1 44.72 134 THR B C 1
ATOM 2174 O O . THR B 1 134 ? -15.688 -36.031 -3.9 1 44.72 134 THR B O 1
ATOM 2177 N N . SER B 1 135 ? -15.57 -33.969 -3.84 1 42.72 135 SER B N 1
ATOM 2178 C CA . SER B 1 135 ? -16.828 -33.969 -4.578 1 42.72 135 SER B CA 1
ATOM 2179 C C . SER B 1 135 ? -16.594 -33.969 -6.086 1 42.72 135 SER B C 1
ATOM 2181 O O . SER B 1 135 ? -16.234 -32.938 -6.668 1 42.72 135 SER B O 1
ATOM 2183 N N . LYS B 1 136 ? -15.852 -34.812 -6.77 1 45.53 136 LYS B N 1
ATOM 2184 C CA . LYS B 1 136 ? -15.984 -35 -8.211 1 45.53 136 LYS B CA 1
ATOM 2185 C C . LYS B 1 136 ? -17.359 -34.562 -8.703 1 45.53 136 LYS B C 1
ATOM 2187 O O . LYS B 1 136 ? -18.375 -35 -8.156 1 45.53 136 LYS B O 1
ATOM 2192 N N . PRO B 1 137 ? -17.562 -33.5 -9.398 1 41.5 137 PRO B N 1
ATOM 2193 C CA . PRO B 1 137 ? -18.922 -33.5 -9.945 1 41.5 137 PRO B CA 1
ATOM 2194 C C . PRO B 1 137 ? -19.234 -34.781 -10.711 1 41.5 137 PRO B C 1
ATOM 2196 O O . PRO B 1 137 ? -18.375 -35.312 -11.406 1 41.5 137 PRO B O 1
ATOM 2199 N N . ASN B 1 138 ? -20.078 -35.781 -10.141 1 34.16 138 ASN B N 1
ATOM 2200 C CA . ASN B 1 138 ? -20.734 -36.844 -10.938 1 34.16 138 ASN B CA 1
ATOM 2201 C C . ASN B 1 138 ? -21.078 -36.312 -12.336 1 34.16 138 ASN B C 1
ATOM 2203 O O . ASN B 1 138 ? -21.531 -35.188 -12.492 1 34.16 138 ASN B O 1
#

Sequence (276 aa):
MEDPTIPHHSLTYGTSRLAPAISLVDRAKEIELAEESVKLHVHGKLEVIAKQIRALKEEAELILQQAEKDIELHKAKCQFEKKPGQFIYLYGKEGGDYFSLLSPREWGGNPPHPFKGAYTMNPDRSFTEIKEDTSKPNMEDPTIPHHSLTYGTSRLAPAISLVDRAKEIELAEESVKLHVHGKLEVIAKQIRALKEEAELILQQAEKDIELHKAKCQFEKKPGQFIYLYGKEGGDYFSLLSPREWGGNPPHPFKGAYTMNPDRSFTEIKEDTSKPN

Solvent-accessible surface area (backbone atoms only — not comparable to full-atom values): 16217 Å² total; per-residue (Å²): 135,84,77,79,77,74,76,74,74,73,76,70,70,71,78,75,76,68,68,78,67,73,42,72,64,53,49,52,51,50,43,50,52,39,47,50,42,36,50,52,52,50,48,53,54,47,50,54,51,51,52,50,47,51,51,51,50,52,50,48,50,50,53,52,52,51,49,52,52,32,49,53,59,58,68,33,46,62,92,66,85,85,47,63,72,41,68,36,24,35,28,43,49,103,88,44,44,31,54,35,80,58,46,53,67,76,42,75,69,56,50,96,45,53,80,72,48,35,29,27,32,39,90,62,53,39,66,43,76,52,72,79,59,91,71,67,84,127,136,82,74,79,77,72,76,76,74,73,76,71,71,72,79,75,77,68,68,75,66,73,43,73,64,52,48,51,51,51,42,51,52,38,46,50,42,36,50,53,52,49,49,53,54,49,50,53,50,53,52,50,47,50,51,51,51,52,51,48,50,50,52,53,52,51,49,51,52,32,49,52,58,58,66,33,44,61,92,67,85,86,48,64,73,42,68,35,24,35,28,44,49,97,92,46,44,31,52,37,80,58,47,53,66,76,43,73,69,56,49,96,43,55,79,73,47,36,31,26,33,39,91,62,51,38,65,44,76,52,73,79,60,91,72,66,84,128

pLDDT: mean 83.34, std 22.32, range [33.19, 98.88]

Foldseek 3Di:
DPDPPPPPPPPPVPPPPPPPPCPPVNVVVVVVVVVVVVVVVVVVVVVVVVVVVVVVVVVVVVVVVQVVVLVLVVVAAEDDDADAPQKWWWFADPVGIHIDSDDCVNVVVDDPGDTDFIWGAHPVSGIDTDDPPVCPPD/DPDPPPPPPPCPVPPDPPPPPCPPVNVVVVVVVVVVVVVVVVVVVVVVVVVVVVVVVVVVVVVVVQVVVLVLQVPAAEDDDADAPQKWWWFADDPGIHIDSDDCVNVVVDDPGDTDFIWGAHPVSGIDTDDPPVCPPD

=== Feature glossary ===
Key to the feature types in this record:

pLDDT. pLDDT is the predicted lDDT-Cα score: AlphaFold's confidence that the local environment of each residue (all inter-atomic distances within 15 Å) is correctly placed. It is a per-residue number between 0 and 100, with higher meaning more reliable.

Radius of gyration, Cα contacts, bounding box. The geometric summary reports three shape descriptors. Rg (radius of gyration) measures how spread out the Cα atoms are about their centre of mass; compact globular proteins have small Rg, elongated or unfolded ones large. Cα contacts (<8 Å, |i−j|>4) count long-range residue pairs in spatial proximity — high for tightly packed folds, near zero for rods or random coil. The bounding-box extents give the protein's footprint along x, y, z in Å.

Backbone torsions (φ/ψ). Backbone dihedral angles. Every residue except chain termini has a φ (preceding-C → N → Cα → C) and a ψ (N → Cα → C → next-N). They are reported in degrees following the IUPAC sign convention. Secondary structure is essentially a statement about which (φ, ψ) basin each residue occupies.

Contact-map, Ramachandran, and PAE plots. Plot images: a contact map (which residues are close in 3D, as an N×N binary image), a Ramachandran scatter (backbone torsion angles, revealing secondary-structure composition at a glance), and — for AlphaFold structures — a PAE heatmap (pairwise prediction confidence).

Predicted aligned error. Predicted Aligned Error (PAE) is an AlphaFold confidence matrix: entry (i, j) is the expected error in the position of residue j, in ångströms, when the prediction is superimposed on the true structure at residue i. Low PAE within a block of residues means that block is internally rigid and well-predicted; high PAE between two blocks means their relative placement is uncertain even if each block individually is confident.

Secondary structure (3-state, P-SEA). Three-state secondary structure (P-SEA) collapses the eight DSSP classes into helix (a), strand (b), and coil (c). P-SEA assigns these from Cα geometry alone — distances and angles — without requiring backbone oxygens, so it works on any Cα trace.

Solvent-accessible surface area. Solvent-accessible surface area (SASA) is the area in Å² traced out by the centre of a 1.4 Å probe sphere (a water molecule) rolled over the protein's van der Waals surface (Shrake–Rupley / Lee–Richards construction). Buried residues have near-zero SASA; fully exposed residues can exceed 200 Å². The total SASA scales roughly with the number of surface residues.

Foldseek 3Di. The Foldseek 3Di string encodes local tertiary geometry as a 20-letter alphabet — one character per residue — derived from the relative positions of nearby Cα atoms. Unlike the amino-acid sequence, 3Di is a direct function of the 3D structure, so two proteins with the same fold have similar 3Di strings even at low sequence identity.

B-factor. For experimental (PDB) structures, the B-factor (temperature factor) quantifies the positional spread of each atom in the crystal — a combination of thermal vibration and static disorder — in units of Å². High B-factors mark flexible loops or poorly resolved regions; low B-factors mark the rigid, well-ordered core.

mmCIF coordinates. The mmCIF block holds the 3D Cartesian coordinates of each backbone atom (N, Cα, C, O) in ångströms. mmCIF is the PDB's canonical archive format — a tagged-loop text representation of the atomic model.

InterPro / GO / CATH / organism. Functional annotations link the protein to curated databases. InterPro entries identify conserved domains and families by matching the sequence against member-database signatures (Pfam, PROSITE, CDD, …). Gene Ontology (GO) terms describe molecular function, biological process, and cellular component in a controlled vocabulary. CATH places the structure in a hierarchical fold classification (Class/Architecture/Topology/Homologous-superfamily). The organism is the source species.

Rendered structure images. Structure images are PyMOL renders from six orthogonal camera directions. Cartoon representation draws helices as coils and strands as arrows;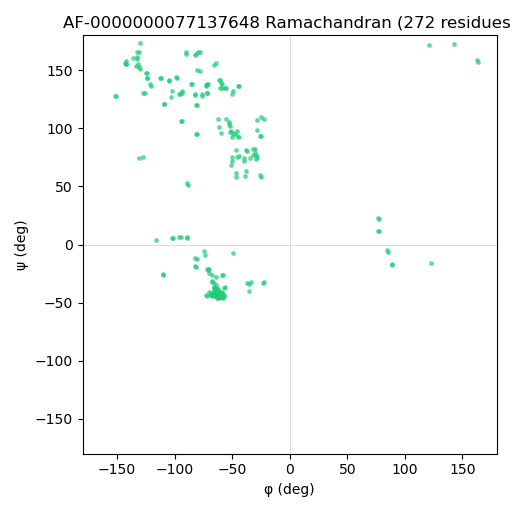 sticks shows the backbone as bonds; surface shows the solvent-excluded envelope. Rainbow coloring maps sequence position to hue (blue→red, N→C); chain coloring assigns a distinct color per polypeptide.

Sequence. This is the polypeptide sequence — one letter per residue, N-terminus first. Length ranges from a few dozen residues for small domains to over a thousand for large multi-domain proteins.

Secondary structure (8-state, DSSP). The SS8 string is DSSP's per-residue secondary-structure call. α-helix (H) means an i→i+4 H-bond ladder; β-strand (E) means the residue participates in a β-sheet; 3₁₀ (G) and π (I) are tighter and wider helices; T/S are turns/bends; '-' is loop.

Nearest PDB structures. Structural nearest neighbors (via Foldseek easy-search vs the PDB). Reported per hit: target PDB id, E-value, and alignment TM-score. A TM-score above ~0.5 is the conventional threshold for 'same fold'.